Protein AF-A0A2U4AIZ2-F1 (afdb_monomer)

InterPro domains:
  IPR029713 Transmembrane protein 168 [PTHR14437] (40-360)

Mean predicted aligned error: 13.82 Å

Organism: Tursiops truncatus (NCBI:txid9739)

Secondary structure (DSSP, 8-state):
--HHHHHHHHHHHHHHHHHHHHHHHHHHTSSSS----S-SHHHHHHHHHHHHHHHHHHHHHHHHHHHHHT---EEEEEEE-----B-TT--BPPPPHHHHHHHHHHHHHHHHHHHHHHHHTT-EEEEEEE-TT---HHHHHHHHHHHHT-B-TTSSBPSEEEEEEES-B-TT-PEE-GGG-EE-HHHHHHHHHHHHTTS--EEEEEEESTT-HHHHHHGGG--SS-EEEEEEEE---S--TTSPPP-TTHHHHHHHHHHH-TT----TT-TT-SEEEEEEE-TTGGG----PPPHHHHHHHHHHHS-GGGHHHHHHHHHHHT--TTHHHHHHHHHHHHHHHHH---SEEE-SSS-EEE--

Foldseek 3Di:
DDPVVVVVVVVVVVVVVVVVVVVVVVVVVPPDDDDDDDDPVVVVVVVCCVVVVVVLVVVVVVLVVVLLVVFFAAAEEAEEALDPDDDLPGDGDDDDPVVVVVSVVLSVVLLVLVVVLCVLLVHHYPYHDYDPQFADPVRVVVSLLVLLQDDDPVGHRTQEYEYEDEDEADLLRWHQGHPRDTHDPVNSVVSNCVRDVVHLHEYEYEYQYQRQVNVQVVQQVAARGWYKYKYKHADQDPDDPPDDGDDRNPCSVLQSCVQNPPPDPDDLPDPPDRIHMGMHTYLQNLVRDTDGQQLVRVLVVCVVPHDPVCNVVSVVSNVVVPCPPCVVVVVVVSVVSSVCCSVQVDQWADPSSSGIGGGD

Sequence (360 aa):
MGNADFKQLMVNILLLQKYMDHINESRSLQTNSTRENAEPTNGIFLSMFLIVLPLESMAHGLFHELGNCLGGTSVGYAIVIPTNFCSPDGQPTLLPPEHVQELNLRSTGMLNAIQRFFAYHMIETYGCDYSTSGLSFDTLHSKLKAFLELRTVDGPRHDTYVLYYSGHTHGTGEWALAGGDILRLDTLLEWWREKNGSFCSRLIIILDSENSTPWVKEVRKINDQYIAVQGAEMTKTIDIEEADPPQLGDFTKDWVEYNCNSTNNICWTEKGRTVKAVYGVSKRWSDYTLHLPTGSDVAKHWMLYFPRITYPLVHLANWLCGLNLFWICKTCFRCLKRLKMNWFLPTVLDTGQGFKLVKS

Solvent-accessible surface area (backbone atoms only — not comparable to full-atom values): 20267 Å² total; per-residue (Å²): 134,60,80,64,61,57,51,53,52,51,52,53,51,52,50,52,50,54,51,52,51,51,51,52,56,56,56,70,73,59,81,82,72,81,94,81,78,96,70,64,66,63,58,54,50,50,50,49,47,67,52,47,51,57,52,50,51,50,51,51,49,49,50,51,52,49,37,51,74,63,35,41,50,35,36,30,38,38,40,41,29,66,54,90,46,54,46,101,83,64,47,82,62,88,69,60,71,69,61,52,51,53,48,49,52,49,47,51,49,42,51,52,46,50,52,50,44,29,62,74,53,67,32,42,73,79,48,74,49,76,29,80,81,47,50,43,59,70,60,49,52,53,51,51,52,53,59,67,62,52,55,46,96,91,63,53,67,42,33,36,39,37,41,38,41,31,35,43,42,42,94,73,33,29,36,62,31,32,91,79,40,72,49,47,68,67,60,55,50,47,54,47,41,76,66,39,63,91,49,90,44,34,41,38,37,39,33,39,28,80,28,23,60,50,53,27,56,55,38,46,71,39,64,90,50,39,39,35,29,39,25,28,45,64,51,83,71,91,80,60,103,82,65,83,77,70,55,87,40,56,55,51,53,54,52,38,43,60,53,74,34,93,86,58,84,82,58,62,71,54,88,84,61,44,64,34,40,36,58,20,45,10,54,41,39,74,72,66,66,66,65,57,75,48,62,66,51,50,43,53,52,44,62,76,77,44,67,77,90,56,50,66,59,50,55,51,53,43,58,58,71,66,60,72,84,55,57,70,59,52,52,55,49,48,53,52,47,31,52,45,48,74,77,52,67,62,54,65,41,77,69,66,62,79,44,64,48,49,33,74

Structure (mmCIF, N/CA/C/O backbone):
data_AF-A0A2U4AIZ2-F1
#
_entry.id   AF-A0A2U4AIZ2-F1
#
loop_
_atom_site.group_PDB
_atom_site.id
_atom_site.type_symbol
_atom_site.label_atom_id
_atom_site.label_alt_id
_atom_site.label_comp_id
_atom_site.label_asym_id
_atom_site.label_entity_id
_atom_site.label_seq_id
_atom_site.pdbx_PDB_ins_code
_atom_site.Cartn_x
_atom_site.Cartn_y
_atom_site.Cartn_z
_atom_site.occupancy
_atom_site.B_iso_or_equiv
_atom_site.auth_seq_id
_atom_site.auth_comp_id
_atom_site.auth_asym_id
_atom_site.auth_atom_id
_atom_site.pdbx_PDB_model_num
ATOM 1 N N . MET A 1 1 ? 29.875 6.652 -4.107 1.00 40.03 1 MET A N 1
ATOM 2 C CA . MET A 1 1 ? 30.965 5.979 -4.848 1.00 40.03 1 MET A CA 1
ATOM 3 C C . MET A 1 1 ? 32.110 6.968 -4.992 1.00 40.03 1 MET A C 1
ATOM 5 O O . MET A 1 1 ? 31.866 8.088 -5.427 1.00 40.03 1 MET A O 1
ATOM 9 N N . GLY A 1 2 ? 33.297 6.637 -4.484 1.00 32.16 2 GLY A N 1
ATOM 10 C CA . GLY A 1 2 ? 34.389 7.598 -4.311 1.00 32.16 2 GLY A CA 1
ATOM 11 C C . GLY A 1 2 ? 35.072 7.971 -5.628 1.00 32.16 2 GLY A C 1
ATOM 12 O O . GLY A 1 2 ? 35.175 7.163 -6.545 1.00 32.16 2 GLY A O 1
ATOM 13 N N . ASN A 1 3 ? 35.609 9.190 -5.690 1.00 33.62 3 ASN A N 1
ATOM 14 C CA . ASN A 1 3 ? 36.360 9.752 -6.826 1.00 33.62 3 ASN A CA 1
ATOM 15 C C . ASN A 1 3 ? 37.587 8.890 -7.244 1.00 33.62 3 ASN A C 1
ATOM 17 O O . ASN A 1 3 ? 38.147 9.065 -8.324 1.00 33.62 3 ASN A O 1
ATOM 21 N N . ALA A 1 4 ? 38.003 7.946 -6.391 1.00 32.53 4 ALA A N 1
ATOM 22 C CA . ALA A 1 4 ? 39.072 6.984 -6.653 1.00 32.53 4 ALA A CA 1
ATOM 23 C C . ALA A 1 4 ? 38.642 5.838 -7.593 1.00 32.53 4 ALA A C 1
ATOM 25 O O . ALA A 1 4 ? 39.386 5.508 -8.516 1.00 32.53 4 ALA A O 1
ATOM 26 N N . ASP A 1 5 ? 37.425 5.305 -7.442 1.00 39.44 5 ASP A N 1
ATOM 27 C CA . ASP A 1 5 ? 36.932 4.186 -8.264 1.00 39.44 5 ASP A CA 1
ATOM 28 C C . ASP A 1 5 ? 36.675 4.624 -9.711 1.00 39.44 5 ASP A C 1
ATOM 30 O O . ASP A 1 5 ? 36.943 3.889 -10.662 1.00 39.44 5 ASP A O 1
ATOM 34 N N . PHE A 1 6 ? 36.235 5.873 -9.895 1.00 41.16 6 PHE A N 1
ATOM 35 C CA . PHE A 1 6 ? 36.024 6.460 -11.219 1.00 41.16 6 PHE A CA 1
ATOM 36 C C . PHE A 1 6 ? 37.343 6.689 -11.970 1.00 41.16 6 PHE A C 1
ATOM 38 O O . PHE A 1 6 ? 37.431 6.429 -13.171 1.00 41.16 6 PHE A O 1
ATOM 45 N N . LYS A 1 7 ? 38.402 7.118 -11.269 1.00 38.84 7 LYS A N 1
ATOM 46 C CA . LYS A 1 7 ? 39.741 7.241 -11.866 1.00 38.84 7 LYS A CA 1
ATOM 47 C C . LYS A 1 7 ? 40.289 5.882 -12.288 1.00 38.84 7 LYS A C 1
ATOM 49 O O . LYS A 1 7 ? 40.832 5.778 -13.384 1.00 38.84 7 LYS A O 1
ATOM 54 N N . GLN A 1 8 ? 40.097 4.849 -11.470 1.00 43.44 8 GLN A N 1
ATOM 55 C CA . GLN A 1 8 ? 40.549 3.499 -11.802 1.00 43.44 8 GLN A CA 1
ATOM 56 C C . GLN A 1 8 ? 39.804 2.931 -13.019 1.00 43.44 8 GLN A C 1
ATOM 58 O O . GLN A 1 8 ? 40.423 2.347 -13.908 1.00 43.44 8 GLN A O 1
ATOM 63 N N . LEU A 1 9 ? 38.492 3.173 -13.113 1.00 43.91 9 LEU A N 1
ATOM 64 C CA . LEU A 1 9 ? 37.687 2.792 -14.273 1.00 43.91 9 LEU A CA 1
ATOM 65 C C . LEU A 1 9 ? 38.151 3.512 -15.552 1.00 43.91 9 LEU A C 1
ATOM 67 O O . LEU A 1 9 ? 38.321 2.875 -16.589 1.00 43.91 9 LEU A O 1
ATOM 71 N N . MET A 1 10 ? 38.427 4.819 -15.477 1.00 45.19 10 MET A N 1
ATOM 72 C CA . MET A 1 10 ? 38.921 5.604 -16.616 1.00 45.19 10 MET A CA 1
ATOM 73 C C . MET A 1 10 ? 40.318 5.169 -17.077 1.00 45.19 10 MET A C 1
ATOM 75 O O . MET A 1 10 ? 40.579 5.132 -18.279 1.00 45.19 10 MET A O 1
ATOM 79 N N . VAL A 1 11 ? 41.203 4.794 -16.149 1.00 54.38 11 VAL A N 1
ATOM 80 C CA . VAL A 1 11 ? 42.528 4.239 -16.474 1.00 54.38 11 VAL A CA 1
ATOM 81 C C . VAL A 1 11 ? 42.393 2.893 -17.190 1.00 54.38 11 VAL A C 1
ATOM 83 O O . VAL A 1 11 ? 43.056 2.673 -18.202 1.00 54.38 11 VAL A O 1
ATOM 86 N N . ASN A 1 12 ? 41.488 2.024 -16.733 1.00 51.38 12 ASN A N 1
ATOM 87 C CA . ASN A 1 12 ? 41.252 0.724 -17.363 1.00 51.38 12 ASN A CA 1
ATOM 88 C C . ASN A 1 12 ? 40.645 0.858 -18.772 1.00 51.38 12 ASN A C 1
ATOM 90 O O . ASN A 1 12 ? 41.037 0.125 -19.678 1.00 51.38 12 ASN A O 1
ATOM 94 N N . ILE A 1 13 ? 39.748 1.828 -18.985 1.00 47.31 13 ILE A N 1
ATOM 95 C CA . ILE A 1 13 ? 39.169 2.119 -20.308 1.00 47.31 13 ILE A CA 1
ATOM 96 C C . ILE A 1 13 ? 40.236 2.668 -21.268 1.00 47.31 13 ILE A C 1
ATOM 98 O O . ILE A 1 13 ? 40.320 2.220 -22.410 1.00 47.31 13 ILE A O 1
ATOM 102 N N . LEU A 1 14 ? 41.098 3.580 -20.807 1.00 48.81 14 LEU A N 1
ATOM 103 C CA . LEU A 1 14 ? 42.197 4.114 -21.621 1.00 48.81 14 LEU A CA 1
ATOM 104 C C . LEU A 1 14 ? 43.231 3.038 -21.983 1.00 48.81 14 LEU A C 1
ATOM 106 O O . LEU A 1 14 ? 43.755 3.045 -23.096 1.00 48.81 14 LEU A O 1
ATOM 110 N N . LEU A 1 15 ? 43.502 2.092 -21.078 1.00 49.81 15 LEU A N 1
ATOM 111 C CA . LEU A 1 15 ? 44.373 0.946 -21.351 1.00 49.81 15 LEU A CA 1
ATOM 112 C C . LEU A 1 15 ? 43.768 -0.001 -22.394 1.00 49.81 15 LEU A C 1
ATOM 114 O O . LEU A 1 15 ? 44.480 -0.436 -23.298 1.00 49.81 15 LEU A O 1
ATOM 118 N N . LEU A 1 16 ? 42.461 -0.263 -22.319 1.00 46.34 16 LEU A N 1
ATOM 119 C CA . LEU A 1 16 ? 41.731 -1.044 -23.322 1.00 46.34 16 LEU A CA 1
ATOM 120 C C . LEU A 1 16 ? 41.756 -0.376 -24.699 1.00 46.34 16 LEU A C 1
ATOM 122 O O . LEU A 1 16 ? 41.978 -1.050 -25.702 1.00 46.34 16 LEU A O 1
ATOM 126 N N . GLN A 1 17 ? 41.599 0.947 -24.756 1.00 48.38 17 GLN A N 1
ATOM 127 C CA . GLN A 1 17 ? 41.643 1.684 -26.016 1.00 48.38 17 GLN A CA 1
ATOM 128 C C . GLN A 1 17 ? 43.043 1.655 -26.641 1.00 48.38 17 GLN A C 1
ATOM 130 O O . GLN A 1 17 ? 43.187 1.347 -27.820 1.00 48.38 17 GLN A O 1
ATOM 135 N N . LYS A 1 18 ? 44.088 1.822 -25.822 1.00 50.47 18 LYS A N 1
ATOM 136 C CA . LYS A 1 18 ? 45.484 1.719 -26.269 1.00 50.47 18 LYS A CA 1
ATOM 137 C C . LYS A 1 18 ? 45.848 0.310 -26.757 1.00 50.47 18 LYS A C 1
ATOM 139 O O . LYS A 1 18 ? 46.639 0.162 -27.683 1.00 50.47 18 LYS A O 1
ATOM 144 N N . TYR A 1 19 ? 45.260 -0.723 -26.153 1.00 48.66 19 TYR A N 1
ATOM 145 C CA . TYR A 1 19 ? 45.434 -2.115 -26.571 1.00 48.66 19 TYR A CA 1
ATOM 146 C C . TYR A 1 19 ? 44.727 -2.407 -27.906 1.00 48.66 19 TYR A C 1
ATOM 148 O O . TYR A 1 19 ? 45.291 -3.067 -28.777 1.00 48.66 19 TYR A O 1
ATOM 156 N N . MET A 1 20 ? 43.527 -1.856 -28.106 1.00 46.00 20 MET A N 1
ATOM 157 C CA . MET A 1 20 ? 42.775 -1.970 -29.362 1.00 46.00 20 MET A CA 1
ATOM 158 C C . MET A 1 20 ? 43.451 -1.223 -30.521 1.00 46.00 20 MET A C 1
ATOM 160 O O . MET A 1 20 ? 43.485 -1.739 -31.640 1.00 46.00 20 MET A O 1
ATOM 164 N N . ASP A 1 21 ? 44.049 -0.060 -30.254 1.00 47.66 21 ASP A N 1
ATOM 165 C CA . ASP A 1 21 ? 44.817 0.695 -31.250 1.00 47.66 21 ASP A CA 1
ATOM 166 C C . ASP A 1 21 ? 46.079 -0.072 -31.678 1.00 47.66 21 ASP A C 1
ATOM 168 O O . ASP A 1 21 ? 46.345 -0.209 -32.872 1.00 47.66 21 ASP A O 1
ATOM 172 N N . HIS A 1 22 ? 46.786 -0.695 -30.727 1.00 46.25 22 HIS A N 1
ATOM 173 C CA . HIS A 1 22 ? 47.958 -1.528 -31.017 1.00 46.25 22 HIS A CA 1
ATOM 174 C C . HIS A 1 22 ? 47.598 -2.780 -31.839 1.00 46.25 22 HIS A C 1
ATOM 176 O O . HIS A 1 22 ? 48.362 -3.193 -32.712 1.00 46.25 22 HIS A O 1
ATOM 182 N N . ILE A 1 23 ? 46.425 -3.385 -31.614 1.00 50.94 23 ILE A N 1
ATOM 183 C CA . ILE A 1 23 ? 45.924 -4.519 -32.415 1.00 50.94 23 ILE A CA 1
ATOM 184 C C . ILE A 1 23 ? 45.604 -4.090 -33.854 1.00 50.94 23 ILE A C 1
ATOM 186 O O . ILE A 1 23 ? 45.898 -4.830 -34.796 1.00 50.94 23 ILE A O 1
ATOM 190 N N . ASN A 1 24 ? 45.043 -2.895 -34.050 1.00 44.12 24 ASN A N 1
ATOM 191 C CA . ASN A 1 24 ? 44.760 -2.366 -35.386 1.00 44.12 24 ASN A CA 1
ATOM 192 C C . ASN A 1 24 ? 46.039 -1.990 -36.148 1.00 44.12 24 ASN A C 1
ATOM 194 O O . ASN A 1 24 ? 46.139 -2.268 -37.344 1.00 44.12 24 ASN A O 1
ATOM 198 N N . GLU A 1 25 ? 47.044 -1.451 -35.457 1.00 44.75 25 GLU A N 1
ATOM 199 C CA . GLU A 1 25 ? 48.356 -1.148 -36.038 1.00 44.75 25 GLU A CA 1
ATOM 200 C C . GLU A 1 25 ? 49.095 -2.440 -36.442 1.00 44.75 25 GLU A C 1
ATOM 202 O O . GLU A 1 25 ? 49.600 -2.547 -37.562 1.00 44.75 25 GLU A O 1
ATOM 207 N N . SER A 1 26 ? 49.002 -3.489 -35.611 1.00 45.41 26 SER A N 1
ATOM 208 C CA . SER A 1 26 ? 49.509 -4.844 -35.904 1.00 45.41 26 SER A CA 1
ATOM 209 C C . SER A 1 26 ? 48.838 -5.484 -37.131 1.00 45.41 26 SER A C 1
ATOM 211 O O . SER A 1 26 ? 49.484 -6.201 -37.893 1.00 45.41 26 SER A O 1
ATOM 213 N N . ARG A 1 27 ? 47.546 -5.201 -37.360 1.00 44.81 27 ARG A N 1
ATOM 214 C CA . ARG A 1 27 ? 46.781 -5.672 -38.532 1.00 44.81 27 ARG A CA 1
ATOM 215 C C . ARG A 1 27 ? 47.207 -4.998 -39.835 1.00 44.81 27 ARG A C 1
ATOM 217 O O . ARG A 1 27 ? 47.144 -5.631 -40.885 1.00 44.81 27 ARG A O 1
ATOM 224 N N . SER A 1 28 ? 47.637 -3.737 -39.774 1.00 44.47 28 SER A N 1
ATOM 225 C CA . SER A 1 28 ? 48.090 -2.984 -40.952 1.00 44.47 28 SER A CA 1
ATOM 226 C C . SER A 1 28 ? 49.464 -3.433 -41.468 1.00 44.47 28 SER A C 1
ATOM 228 O O . SER A 1 28 ? 49.744 -3.301 -42.656 1.00 44.47 28 SER A O 1
ATOM 230 N N . LEU A 1 29 ? 50.287 -4.037 -40.602 1.00 46.47 29 LEU A N 1
ATOM 231 C CA . LEU A 1 29 ? 51.620 -4.555 -40.936 1.00 46.47 29 LEU A CA 1
ATOM 232 C C . LEU A 1 29 ? 51.613 -6.005 -41.462 1.00 46.47 29 LEU A C 1
ATOM 234 O O . LEU A 1 29 ? 52.627 -6.470 -41.978 1.00 46.47 29 LEU A O 1
ATOM 238 N N . GLN A 1 30 ? 50.484 -6.718 -41.380 1.00 43.81 30 GLN A N 1
ATOM 239 C CA . GLN A 1 30 ? 50.368 -8.137 -41.759 1.00 43.81 30 GLN A CA 1
ATOM 240 C C . GLN A 1 30 ? 49.665 -8.395 -43.104 1.00 43.81 30 GLN A C 1
ATOM 242 O O . GLN A 1 30 ? 49.373 -9.542 -43.437 1.00 43.81 30 GLN A O 1
ATOM 247 N N . THR A 1 31 ? 49.417 -7.369 -43.923 1.00 42.31 31 THR A N 1
ATOM 248 C CA . THR A 1 31 ? 48.765 -7.528 -45.240 1.00 42.31 31 THR A CA 1
ATOM 249 C C . THR A 1 31 ? 49.703 -7.916 -46.388 1.00 42.31 31 THR A C 1
ATOM 251 O O . THR A 1 31 ? 49.237 -8.048 -47.514 1.00 42.31 31 THR A O 1
ATOM 254 N N . ASN A 1 32 ? 50.986 -8.193 -46.127 1.00 44.16 32 ASN A N 1
ATOM 255 C CA . ASN A 1 32 ? 51.933 -8.692 -47.130 1.00 44.16 32 ASN A CA 1
ATOM 256 C C . ASN A 1 32 ? 52.753 -9.878 -46.600 1.00 44.16 32 ASN A C 1
ATOM 258 O O . ASN A 1 32 ? 53.937 -9.719 -46.341 1.00 44.16 32 ASN A O 1
ATOM 262 N N . SER A 1 33 ? 52.148 -11.059 -46.433 1.00 38.75 33 SER A N 1
ATOM 263 C CA . SER A 1 33 ? 52.811 -12.356 -46.686 1.00 38.75 33 SER A CA 1
ATOM 264 C C . SER A 1 33 ? 51.873 -13.528 -46.374 1.00 38.75 33 SER A C 1
ATOM 266 O O . SER A 1 33 ? 51.493 -13.738 -45.230 1.00 38.75 33 SER A O 1
ATOM 268 N N . THR A 1 34 ? 51.595 -14.320 -47.413 1.00 39.78 34 THR A N 1
ATOM 269 C CA . THR A 1 34 ? 51.353 -15.781 -47.413 1.00 39.78 34 THR A CA 1
ATOM 270 C C . THR A 1 34 ? 50.266 -16.412 -46.526 1.00 39.78 34 THR A C 1
ATOM 272 O O . THR A 1 34 ? 50.337 -16.451 -45.304 1.00 39.78 34 THR A O 1
ATOM 275 N N . ARG A 1 35 ? 49.327 -17.056 -47.238 1.00 47.06 35 ARG A N 1
ATOM 276 C CA . ARG A 1 35 ? 48.452 -18.168 -46.830 1.00 47.06 35 ARG A CA 1
ATOM 277 C C . ARG A 1 35 ? 49.167 -19.207 -45.950 1.00 47.06 35 ARG A C 1
ATOM 279 O O . ARG A 1 35 ? 50.147 -19.771 -46.413 1.00 47.06 35 ARG A O 1
ATOM 286 N N . GLU A 1 36 ? 48.604 -19.504 -44.779 1.00 42.03 36 GLU A N 1
ATOM 287 C CA . GLU A 1 36 ? 48.281 -20.839 -44.227 1.00 42.03 36 GLU A CA 1
ATOM 288 C C . GLU A 1 36 ? 47.867 -20.704 -42.746 1.00 42.03 36 GLU A C 1
ATOM 290 O O . GLU A 1 36 ? 48.322 -19.801 -42.050 1.00 42.03 36 GLU A O 1
ATOM 295 N N . ASN A 1 37 ? 47.004 -21.618 -42.285 1.00 37.31 37 ASN A N 1
ATOM 296 C CA . ASN A 1 37 ? 46.475 -21.811 -40.920 1.00 37.31 37 ASN A CA 1
ATOM 297 C C . ASN A 1 37 ? 45.188 -21.048 -40.550 1.00 37.31 37 ASN A C 1
ATOM 299 O O . ASN A 1 37 ? 45.180 -19.923 -40.049 1.00 37.31 37 ASN A O 1
ATOM 303 N N . ALA A 1 38 ? 44.063 -21.745 -40.717 1.00 49.78 38 ALA A N 1
ATOM 304 C CA . ALA A 1 38 ? 42.849 -21.492 -39.958 1.00 49.78 38 ALA A CA 1
ATOM 305 C C . ALA A 1 38 ? 43.077 -21.924 -38.499 1.00 49.78 38 ALA A C 1
ATOM 307 O O . ALA A 1 38 ? 43.018 -23.114 -38.234 1.00 49.78 38 ALA A O 1
ATOM 308 N N . GLU A 1 39 ? 43.378 -20.976 -37.600 1.00 48.69 39 GLU A N 1
ATOM 309 C CA . GLU A 1 39 ? 43.015 -20.989 -36.161 1.00 48.69 39 GLU A CA 1
ATOM 310 C C . GLU A 1 39 ? 43.424 -19.738 -35.312 1.00 48.69 39 GLU A C 1
ATOM 312 O O . GLU A 1 39 ? 43.614 -19.868 -34.108 1.00 48.69 39 GLU A O 1
ATOM 317 N N . PRO A 1 40 ? 43.499 -18.481 -35.813 1.00 51.12 40 PRO A N 1
ATOM 318 C CA . PRO A 1 40 ? 43.595 -17.306 -34.924 1.00 51.12 40 PRO A CA 1
ATOM 319 C C . PRO A 1 40 ? 42.235 -16.639 -34.628 1.00 51.12 40 PRO A C 1
ATOM 321 O O . PRO A 1 40 ? 42.101 -15.871 -33.675 1.00 51.12 40 PRO A O 1
ATOM 324 N N . THR A 1 41 ? 41.196 -16.930 -35.415 1.00 53.09 41 THR A N 1
ATOM 325 C CA . THR A 1 41 ? 39.857 -16.324 -35.290 1.00 53.09 41 THR A CA 1
ATOM 326 C C . THR A 1 41 ? 39.094 -16.806 -34.059 1.00 53.09 41 THR A C 1
ATOM 328 O O . THR A 1 41 ? 38.418 -15.999 -33.422 1.00 53.09 41 THR A O 1
ATOM 331 N N . ASN A 1 42 ? 39.252 -18.076 -33.670 1.00 57.25 42 ASN A N 1
ATOM 332 C CA . ASN A 1 42 ? 38.598 -18.638 -32.484 1.00 57.25 42 ASN A CA 1
ATOM 333 C C . ASN A 1 42 ? 39.144 -18.038 -31.182 1.00 57.25 42 ASN A C 1
ATOM 335 O O . ASN A 1 42 ? 38.366 -17.754 -30.279 1.00 57.25 42 ASN A O 1
ATOM 339 N N . GLY A 1 43 ? 40.455 -17.782 -31.096 1.00 62.53 43 GLY A N 1
ATOM 340 C CA . GLY A 1 43 ? 41.080 -17.179 -29.914 1.00 62.53 43 GLY A CA 1
ATOM 341 C C . GLY A 1 43 ? 40.683 -15.717 -29.708 1.00 62.53 43 GLY A C 1
ATOM 342 O O . GLY A 1 43 ? 40.384 -15.313 -28.587 1.00 62.53 43 GLY A O 1
ATOM 343 N N . ILE A 1 44 ? 40.599 -14.936 -30.792 1.00 68.06 44 ILE A N 1
ATOM 344 C CA . ILE A 1 44 ? 40.132 -13.541 -30.742 1.00 68.06 44 ILE A CA 1
ATOM 345 C C . ILE A 1 44 ? 38.636 -13.486 -30.418 1.00 68.06 44 ILE A C 1
ATOM 347 O O . ILE A 1 44 ? 38.227 -12.678 -29.591 1.00 68.06 44 ILE A O 1
ATOM 351 N N . PHE A 1 45 ? 37.822 -14.363 -31.014 1.00 68.06 45 PHE A N 1
ATOM 352 C CA . PHE A 1 45 ? 36.395 -14.462 -30.701 1.00 68.06 45 PHE A CA 1
ATOM 353 C C . PHE A 1 45 ? 36.161 -14.864 -29.239 1.00 68.06 45 PHE A C 1
ATOM 355 O O . PHE A 1 45 ? 35.376 -14.223 -28.545 1.00 68.06 45 PHE A O 1
ATOM 362 N N . LEU A 1 46 ? 36.888 -15.870 -28.746 1.00 68.31 46 LEU A N 1
ATOM 363 C CA . LEU A 1 46 ? 36.807 -16.322 -27.360 1.00 68.31 46 LEU A CA 1
ATOM 364 C C . LEU A 1 46 ? 37.296 -15.241 -26.388 1.00 68.31 46 LEU A C 1
ATOM 366 O O . LEU A 1 46 ? 36.656 -15.006 -25.371 1.00 68.31 46 LEU A O 1
ATOM 370 N N . SER A 1 47 ? 38.386 -14.539 -26.708 1.00 68.06 47 SER A N 1
ATOM 371 C CA . SER A 1 47 ? 38.899 -13.426 -25.899 1.00 68.06 47 SER A CA 1
ATOM 372 C C . SER A 1 47 ? 37.920 -12.252 -25.858 1.00 68.06 47 SER A C 1
ATOM 374 O O . SER A 1 47 ? 37.621 -11.743 -24.779 1.00 68.06 47 SER A O 1
ATOM 376 N N . MET A 1 48 ? 37.357 -11.867 -27.005 1.00 62.75 48 MET A N 1
ATOM 377 C CA . MET A 1 48 ? 36.330 -10.831 -27.081 1.00 62.75 48 MET A CA 1
ATOM 378 C C . MET A 1 48 ? 35.097 -11.238 -26.273 1.00 62.75 48 MET A C 1
ATOM 380 O O . MET A 1 48 ? 34.616 -10.446 -25.475 1.00 62.75 48 MET A O 1
ATOM 384 N N . PHE A 1 49 ? 34.636 -12.482 -26.394 1.00 66.31 49 PHE A N 1
ATOM 385 C CA . PHE A 1 49 ? 33.514 -13.005 -25.616 1.00 66.31 49 PHE A CA 1
ATOM 386 C C . PHE A 1 49 ? 33.792 -12.998 -24.103 1.00 66.31 49 PHE A C 1
ATOM 388 O O . PHE A 1 49 ? 32.953 -12.551 -23.326 1.00 66.31 49 PHE A O 1
ATOM 395 N N . LEU A 1 50 ? 34.987 -13.424 -23.679 1.00 71.62 50 LEU A N 1
ATOM 396 C CA . LEU A 1 50 ? 35.399 -13.458 -22.272 1.00 71.62 50 LEU A CA 1
ATOM 397 C C . LEU A 1 50 ? 35.604 -12.069 -21.654 1.00 71.62 50 LEU A C 1
ATOM 399 O O . LEU A 1 50 ? 35.568 -11.956 -20.435 1.00 71.62 50 LEU A O 1
ATOM 403 N N . ILE A 1 51 ? 35.817 -11.025 -22.456 1.00 72.69 51 ILE A N 1
ATOM 404 C CA . ILE A 1 51 ? 35.919 -9.638 -21.974 1.00 72.69 51 ILE A CA 1
ATOM 405 C C . ILE A 1 51 ? 34.550 -8.954 -22.012 1.00 72.69 51 ILE A C 1
ATOM 407 O O . ILE A 1 51 ? 34.145 -8.308 -21.046 1.00 72.69 51 ILE A O 1
ATOM 411 N N . VAL A 1 52 ? 33.832 -9.105 -23.124 1.00 68.25 52 VAL A N 1
ATOM 412 C CA . VAL A 1 52 ? 32.552 -8.440 -23.370 1.00 68.25 52 VAL A CA 1
ATOM 413 C C . VAL A 1 52 ? 31.474 -8.979 -22.437 1.00 68.25 52 VAL A C 1
ATOM 415 O O . VAL A 1 52 ? 30.786 -8.181 -21.814 1.00 68.25 52 VAL A O 1
ATOM 418 N N . LEU A 1 53 ? 31.369 -10.297 -22.244 1.00 62.62 53 LEU A N 1
ATOM 419 C CA . LEU A 1 53 ? 30.298 -10.882 -21.431 1.00 62.62 53 LEU A CA 1
ATOM 420 C C . LEU A 1 53 ? 30.365 -10.470 -19.945 1.00 62.62 53 LEU A C 1
ATOM 422 O O . LEU A 1 53 ? 29.331 -10.080 -19.399 1.00 62.62 53 LEU A O 1
ATOM 426 N N . PRO A 1 54 ? 31.532 -10.467 -19.267 1.00 70.38 54 PRO A N 1
ATOM 427 C CA . PRO A 1 54 ? 31.628 -9.921 -17.916 1.00 70.38 54 PRO A CA 1
ATOM 428 C C . PRO A 1 54 ? 31.322 -8.427 -17.858 1.00 70.38 54 PRO A C 1
ATOM 430 O O . PRO A 1 54 ? 30.579 -8.003 -16.975 1.00 70.38 54 PRO A O 1
ATOM 433 N N . LEU A 1 55 ? 31.828 -7.634 -18.807 1.00 65.06 55 LEU A N 1
ATOM 434 C CA . LEU A 1 55 ? 31.573 -6.194 -18.847 1.00 65.06 55 LEU A CA 1
ATOM 435 C C . LEU A 1 55 ? 30.077 -5.890 -19.051 1.00 65.06 55 LEU A C 1
ATOM 437 O O . LEU A 1 55 ? 29.519 -5.035 -18.366 1.00 65.06 55 LEU A O 1
ATOM 441 N N . GLU A 1 56 ? 29.415 -6.632 -19.939 1.00 61.62 56 GLU A N 1
ATOM 442 C CA . GLU A 1 56 ? 27.968 -6.586 -20.159 1.00 61.62 56 GLU A CA 1
ATOM 443 C C . GLU A 1 56 ? 27.202 -7.007 -18.907 1.00 61.62 56 GLU A C 1
ATOM 445 O O . GLU A 1 56 ? 26.256 -6.327 -18.518 1.00 61.62 56 GLU A O 1
ATOM 450 N N . SER A 1 57 ? 27.626 -8.078 -18.229 1.00 64.00 57 SER A N 1
ATOM 451 C CA . SER A 1 57 ? 26.992 -8.521 -16.984 1.00 64.00 57 SER A CA 1
ATOM 452 C C . SER A 1 57 ? 27.128 -7.483 -15.866 1.00 64.00 57 SER A C 1
ATOM 454 O O . SER A 1 57 ? 26.175 -7.249 -15.126 1.00 64.00 57 SER A O 1
ATOM 456 N N . MET A 1 58 ? 28.274 -6.798 -15.789 1.00 67.19 58 MET A N 1
ATOM 457 C CA . MET A 1 58 ? 28.521 -5.717 -14.839 1.00 67.19 58 MET A CA 1
ATOM 458 C C . MET A 1 58 ? 27.687 -4.482 -15.163 1.00 67.19 58 MET A C 1
ATOM 460 O O . MET A 1 58 ? 27.115 -3.892 -14.255 1.00 67.19 58 MET A O 1
ATOM 464 N N . ALA A 1 59 ? 27.594 -4.092 -16.436 1.00 62.06 59 ALA A N 1
ATOM 465 C CA . ALA A 1 59 ? 26.766 -2.970 -16.861 1.00 62.06 59 ALA A CA 1
ATOM 466 C C . ALA A 1 59 ? 25.280 -3.272 -16.636 1.00 62.06 59 ALA A C 1
ATOM 468 O O . ALA A 1 59 ? 24.569 -2.452 -16.067 1.00 62.06 59 ALA A O 1
ATOM 469 N N . HIS A 1 60 ? 24.815 -4.467 -17.008 1.00 62.56 60 HIS A N 1
ATOM 470 C CA . HIS A 1 60 ? 23.444 -4.905 -16.765 1.00 62.56 60 HIS A CA 1
ATOM 471 C C . HIS A 1 60 ? 23.130 -4.969 -15.269 1.00 62.56 60 HIS A C 1
ATOM 473 O O . HIS A 1 60 ? 22.093 -4.467 -14.849 1.00 62.56 60 HIS A O 1
ATOM 479 N N . GLY A 1 61 ? 24.043 -5.514 -14.459 1.00 63.50 61 GLY A N 1
ATOM 480 C CA . GLY A 1 61 ? 23.941 -5.511 -13.002 1.00 63.50 61 GLY A CA 1
ATOM 481 C C . GLY A 1 61 ? 23.900 -4.095 -12.434 1.00 63.50 61 GLY A C 1
ATOM 482 O O . GLY A 1 61 ? 23.016 -3.785 -11.647 1.00 63.50 61 GLY A O 1
ATOM 483 N N . LEU A 1 62 ? 24.778 -3.201 -12.895 1.00 61.16 62 LEU A N 1
ATOM 484 C CA . LEU A 1 62 ? 24.798 -1.801 -12.476 1.00 61.16 62 LEU A CA 1
ATOM 485 C C . LEU A 1 62 ? 23.496 -1.087 -12.839 1.00 61.16 62 LEU A C 1
ATOM 487 O O . LEU A 1 62 ? 22.961 -0.394 -11.990 1.00 61.16 62 LEU A O 1
ATOM 491 N N . PHE A 1 63 ? 22.972 -1.252 -14.056 1.00 60.03 63 PHE A N 1
ATOM 492 C CA . PHE A 1 63 ? 21.704 -0.643 -14.471 1.00 60.03 63 PHE A CA 1
ATOM 493 C C . PHE A 1 63 ? 20.498 -1.263 -13.765 1.00 60.03 63 PHE A C 1
ATOM 495 O O . PHE A 1 63 ? 19.539 -0.552 -13.485 1.00 60.03 63 PHE A O 1
ATOM 502 N N . HIS A 1 64 ? 20.544 -2.556 -13.450 1.00 62.12 64 HIS A N 1
ATOM 503 C CA . HIS A 1 64 ? 19.535 -3.218 -12.631 1.00 62.12 64 HIS A CA 1
ATOM 504 C C . HIS A 1 64 ? 19.539 -2.659 -11.203 1.00 62.12 64 HIS A C 1
ATOM 506 O O . HIS A 1 64 ? 18.487 -2.291 -10.692 1.00 62.12 64 HIS A O 1
ATOM 512 N N . GLU A 1 65 ? 20.712 -2.509 -10.585 1.00 59.31 65 GLU A N 1
ATOM 513 C CA . GLU A 1 65 ? 20.860 -1.869 -9.274 1.00 59.31 65 GLU A CA 1
ATOM 514 C C . GLU A 1 65 ? 20.478 -0.385 -9.319 1.00 59.31 65 GLU A C 1
ATOM 516 O O . GLU A 1 65 ? 19.758 0.086 -8.448 1.00 59.31 65 GLU A O 1
ATOM 521 N N . LEU A 1 66 ? 20.875 0.358 -10.358 1.00 54.94 66 LEU A N 1
ATOM 522 C CA . LEU A 1 66 ? 20.486 1.759 -10.534 1.00 54.94 66 LEU A CA 1
ATOM 523 C C . LEU A 1 66 ? 18.972 1.889 -10.702 1.00 54.94 66 LEU A C 1
ATOM 525 O O . LEU A 1 66 ? 18.374 2.787 -10.128 1.00 54.94 66 LEU A O 1
ATOM 529 N N . GLY A 1 67 ? 18.356 0.990 -11.468 1.00 53.06 67 GLY A N 1
ATOM 530 C CA . GLY A 1 67 ? 16.913 0.929 -11.668 1.00 53.06 67 GLY A CA 1
ATOM 531 C C . GLY A 1 67 ? 16.148 0.530 -10.406 1.00 53.06 67 GLY A C 1
ATOM 532 O O . GLY A 1 67 ? 15.069 1.060 -10.167 1.00 53.06 67 GLY A O 1
ATOM 533 N N . ASN A 1 68 ? 16.720 -0.336 -9.566 1.00 52.34 68 ASN A N 1
ATOM 534 C CA . ASN A 1 68 ? 16.174 -0.655 -8.246 1.00 52.34 68 ASN A CA 1
ATOM 535 C C . ASN A 1 68 ? 16.326 0.521 -7.265 1.00 52.34 68 ASN A C 1
ATOM 537 O O . ASN A 1 68 ? 15.414 0.789 -6.488 1.00 52.34 68 ASN A O 1
ATOM 541 N N . CYS A 1 69 ? 17.447 1.247 -7.319 1.00 45.69 69 CYS A N 1
ATOM 542 C CA . CYS A 1 69 ? 17.713 2.431 -6.496 1.00 45.69 69 CYS A CA 1
ATOM 543 C C . CYS A 1 69 ? 16.891 3.657 -6.924 1.00 45.69 69 CYS A C 1
ATOM 545 O O . CYS A 1 69 ? 16.513 4.465 -6.083 1.00 45.69 69 CYS A O 1
ATOM 547 N N . LEU A 1 70 ? 16.601 3.789 -8.220 1.00 52.16 70 LEU A N 1
ATOM 548 C CA . LEU A 1 70 ? 15.679 4.773 -8.803 1.00 52.16 70 LEU A CA 1
ATOM 549 C C . LEU A 1 70 ? 14.234 4.248 -8.829 1.00 52.16 70 LEU A C 1
ATOM 551 O O . LEU A 1 70 ? 13.439 4.717 -9.640 1.00 52.16 70 LEU A O 1
ATOM 555 N N . GLY A 1 71 ? 13.935 3.238 -8.002 1.00 58.19 71 GLY A N 1
ATOM 556 C CA . GLY A 1 71 ? 12.705 2.455 -8.018 1.00 58.19 71 GLY A CA 1
ATOM 557 C C . GLY A 1 71 ? 11.439 3.297 -8.164 1.00 58.19 71 GLY A C 1
ATOM 558 O O . GLY A 1 71 ? 11.375 4.439 -7.713 1.00 58.19 71 GLY A O 1
ATOM 559 N N . GLY A 1 72 ? 10.449 2.692 -8.827 1.00 71.56 72 GLY A N 1
ATOM 560 C CA . GLY A 1 72 ? 9.258 3.350 -9.360 1.00 71.56 72 GLY A CA 1
ATOM 561 C C . GLY A 1 72 ? 8.563 4.341 -8.426 1.00 71.56 72 GLY A C 1
ATOM 562 O O . GLY A 1 72 ? 8.656 4.295 -7.204 1.00 71.56 72 GLY A O 1
ATOM 563 N N . THR A 1 73 ? 7.825 5.262 -9.020 1.00 86.31 73 THR A N 1
ATOM 564 C CA . THR A 1 73 ? 7.176 6.356 -8.295 1.00 86.31 73 THR A CA 1
ATOM 565 C C . THR A 1 73 ? 6.087 5.827 -7.361 1.00 86.31 73 THR A C 1
ATOM 567 O O . THR A 1 73 ? 5.310 4.941 -7.719 1.00 86.31 73 THR A O 1
ATOM 570 N N . SER A 1 74 ? 6.001 6.359 -6.143 1.00 90.38 74 SER A N 1
ATOM 571 C CA . SER A 1 74 ? 5.016 5.890 -5.166 1.00 90.38 74 SER A CA 1
ATOM 572 C C . SER A 1 74 ? 4.267 7.035 -4.511 1.00 90.38 74 SER A C 1
ATOM 574 O O . SER A 1 74 ? 4.833 8.104 -4.299 1.00 90.38 74 SER A O 1
ATOM 576 N N . VAL A 1 75 ? 2.991 6.799 -4.214 1.00 94.75 75 VAL A N 1
ATOM 577 C CA . VAL A 1 75 ? 2.110 7.749 -3.534 1.00 94.75 75 VAL A CA 1
ATOM 578 C C . VAL A 1 75 ? 1.388 7.061 -2.379 1.00 94.75 75 VAL A C 1
ATOM 580 O O . VAL A 1 75 ? 0.939 5.921 -2.504 1.00 94.75 75 VAL A O 1
ATOM 583 N N . GLY A 1 76 ? 1.279 7.751 -1.250 1.00 96.19 76 GLY A N 1
ATOM 584 C CA . GLY A 1 76 ? 0.692 7.283 -0.006 1.00 96.19 76 GLY A CA 1
ATOM 585 C C . GLY A 1 76 ? -0.503 8.128 0.422 1.00 96.19 76 GLY A C 1
ATOM 586 O O . GLY A 1 76 ? -0.453 9.358 0.385 1.00 96.19 76 GLY A O 1
ATOM 587 N N . TYR A 1 77 ? -1.567 7.472 0.874 1.00 97.56 77 TYR A N 1
ATOM 588 C CA . TYR A 1 77 ? -2.696 8.106 1.548 1.00 97.56 77 TYR A CA 1
ATOM 589 C C . TYR A 1 77 ? -2.974 7.377 2.857 1.00 97.56 77 TYR A C 1
ATOM 591 O O . TYR A 1 77 ? -3.127 6.155 2.872 1.00 97.56 77 TYR A O 1
ATOM 599 N N . ALA A 1 78 ? -3.005 8.123 3.957 1.00 96.56 78 ALA A N 1
ATOM 600 C CA . ALA A 1 78 ? -3.254 7.588 5.287 1.00 96.56 78 ALA A CA 1
ATOM 601 C C . ALA A 1 78 ? -4.589 8.095 5.826 1.00 96.56 78 ALA A C 1
ATOM 603 O O . ALA A 1 78 ? -4.873 9.291 5.767 1.00 96.56 78 ALA A O 1
ATOM 604 N N . ILE A 1 79 ? -5.388 7.186 6.376 1.00 94.94 79 ILE A N 1
ATOM 605 C CA . ILE A 1 79 ? -6.674 7.484 7.000 1.00 94.94 79 ILE A CA 1
ATOM 606 C C . ILE A 1 79 ? -6.650 6.901 8.409 1.00 94.94 79 ILE A C 1
ATOM 608 O O . ILE A 1 79 ? -6.523 5.689 8.584 1.00 94.94 79 ILE A O 1
ATOM 612 N N . VAL A 1 80 ? -6.785 7.763 9.413 1.00 92.75 80 VAL A N 1
ATOM 613 C CA . VAL A 1 80 ? -6.891 7.363 10.816 1.00 92.75 80 VAL A CA 1
ATOM 614 C C . VAL A 1 80 ? -8.213 7.861 11.371 1.00 92.75 80 VAL A C 1
ATOM 616 O O . VAL A 1 80 ? -8.441 9.062 11.532 1.00 92.75 80 VAL A O 1
ATOM 619 N N . ILE A 1 81 ? -9.089 6.904 11.654 1.00 88.31 81 ILE A N 1
ATOM 620 C CA . ILE A 1 81 ? -10.383 7.112 12.285 1.00 88.31 81 ILE A CA 1
ATOM 621 C C . ILE A 1 81 ? -10.278 6.548 13.704 1.00 88.31 81 ILE A C 1
ATOM 623 O O . ILE A 1 81 ? -10.462 5.348 13.906 1.00 88.31 81 ILE A O 1
ATOM 627 N N . PRO A 1 82 ? -9.921 7.379 14.693 1.00 75.31 82 PRO A N 1
ATOM 628 C CA . PRO A 1 82 ? -9.883 6.978 16.093 1.00 75.31 82 PRO A CA 1
ATOM 629 C C . PRO A 1 82 ? -11.271 6.542 16.584 1.00 75.31 82 PRO A C 1
ATOM 631 O O . PRO A 1 82 ? -12.099 7.362 16.971 1.00 75.31 82 PRO A O 1
ATOM 634 N N . THR A 1 83 ? -11.546 5.242 16.588 1.00 65.94 83 THR A N 1
ATOM 635 C CA . THR A 1 83 ? -12.832 4.705 17.049 1.00 65.94 83 THR A CA 1
ATOM 636 C C . THR A 1 83 ? -12.606 3.448 17.866 1.00 65.94 83 THR A C 1
ATOM 638 O O . THR A 1 83 ? -12.357 2.385 17.307 1.00 65.94 83 THR A O 1
ATOM 641 N N . ASN A 1 84 ? -12.759 3.570 19.182 1.00 52.91 84 ASN A N 1
ATOM 642 C CA . ASN A 1 84 ? -12.852 2.430 20.096 1.00 52.91 84 ASN A CA 1
ATOM 643 C C . ASN A 1 84 ? -14.305 2.151 20.538 1.00 52.91 84 ASN A C 1
ATOM 645 O O . ASN A 1 84 ? -14.524 1.309 21.399 1.00 52.91 84 ASN A O 1
ATOM 649 N N . PHE A 1 85 ? -15.310 2.862 20.005 1.00 51.47 85 PHE A N 1
ATOM 650 C CA . PHE A 1 85 ? -16.632 2.917 20.650 1.00 51.47 85 PHE A CA 1
ATOM 651 C C . PHE A 1 85 ? -17.803 2.909 19.675 1.00 51.47 85 PHE A C 1
ATOM 653 O O . PHE A 1 85 ? -18.663 3.784 19.694 1.00 51.47 85 PHE A O 1
ATOM 660 N N . CYS A 1 86 ? -17.863 1.859 18.870 1.00 47.19 86 CYS A N 1
ATOM 661 C CA . CYS A 1 86 ? -19.138 1.174 18.748 1.00 47.19 86 CYS A CA 1
ATOM 662 C C . CYS A 1 86 ? -19.191 0.185 19.916 1.00 47.19 86 CYS A C 1
ATOM 664 O O . CYS A 1 86 ? -18.229 -0.558 20.123 1.00 47.19 86 CYS A O 1
ATOM 666 N N . SER A 1 87 ? -20.284 0.137 20.685 1.00 43.66 87 SER A N 1
ATOM 667 C CA . SER A 1 87 ? -20.584 -1.100 21.422 1.00 43.66 87 SER A CA 1
ATOM 668 C C . SER A 1 87 ? -20.502 -2.294 20.443 1.00 43.66 87 SER A C 1
ATOM 670 O O . SER A 1 87 ? -20.569 -2.083 19.228 1.00 43.66 87 SER A O 1
ATOM 672 N N . PRO A 1 88 ? -20.411 -3.555 20.898 1.00 46.16 88 PRO A N 1
ATOM 673 C CA . PRO A 1 88 ? -20.608 -4.705 20.004 1.00 46.16 88 PRO A CA 1
ATOM 674 C C . PRO A 1 88 ? -21.872 -4.582 19.119 1.00 46.16 88 PRO A C 1
ATOM 676 O O . PRO A 1 88 ? -21.936 -5.187 18.053 1.00 46.16 88 PRO A O 1
ATOM 679 N N . ASP A 1 89 ? -22.823 -3.733 19.537 1.00 47.38 89 ASP A N 1
ATOM 680 C CA . ASP A 1 89 ? -24.086 -3.395 18.877 1.00 47.38 89 ASP A CA 1
ATOM 681 C C . ASP A 1 89 ? -24.083 -2.057 18.090 1.00 47.38 89 ASP A C 1
ATOM 683 O O . ASP A 1 89 ? -25.139 -1.608 17.645 1.00 47.38 89 ASP A O 1
ATOM 687 N N . GLY A 1 90 ? -22.942 -1.377 17.919 1.00 50.84 90 GLY A N 1
ATOM 688 C CA . GLY A 1 90 ? -22.840 -0.180 17.066 1.00 50.84 90 GLY A CA 1
ATOM 689 C C . GLY A 1 90 ? -23.242 1.158 17.701 1.00 50.84 90 GLY A C 1
ATOM 690 O O . GLY A 1 90 ? -23.329 2.154 16.985 1.00 50.84 90 GLY A O 1
ATOM 691 N N . GLN A 1 91 ? -23.516 1.222 19.010 1.00 48.31 91 GLN A N 1
ATOM 692 C CA . GLN A 1 91 ? -23.984 2.464 19.646 1.00 48.31 91 GLN A CA 1
ATOM 693 C C . GLN A 1 91 ? -22.822 3.374 20.090 1.00 48.31 91 GLN A C 1
ATOM 695 O O . GLN A 1 91 ? -21.840 2.864 20.642 1.00 48.31 91 GLN A O 1
ATOM 700 N N . PRO A 1 92 ? -22.928 4.705 19.889 1.00 56.72 92 PRO A N 1
ATOM 701 C CA . PRO A 1 92 ? -21.919 5.666 20.317 1.00 56.72 92 PRO A CA 1
ATOM 702 C C . PRO A 1 92 ? -21.928 5.813 21.843 1.00 56.72 92 PRO A C 1
ATOM 704 O O . PRO A 1 92 ? -22.897 6.292 22.432 1.00 56.72 92 PRO A O 1
ATOM 707 N N . THR A 1 93 ? -20.828 5.430 22.487 1.00 60.56 93 THR A N 1
ATOM 708 C CA . THR A 1 93 ? -20.654 5.574 23.940 1.00 60.56 93 THR A CA 1
ATOM 709 C C . THR A 1 93 ? -19.807 6.806 24.248 1.00 60.56 93 THR A C 1
ATOM 711 O O . THR A 1 93 ? -18.719 6.972 23.697 1.00 60.56 93 THR A O 1
ATOM 714 N N . LEU A 1 94 ? -20.291 7.671 25.146 1.00 60.50 94 LEU A N 1
ATOM 715 C CA . LEU A 1 94 ? -19.516 8.806 25.648 1.00 60.50 94 LEU A CA 1
ATOM 716 C C . LEU A 1 94 ? -18.333 8.307 26.475 1.00 60.50 94 LEU A C 1
ATOM 718 O O . LEU A 1 94 ? -18.502 7.556 27.436 1.00 60.50 94 LEU A O 1
ATOM 722 N N . LEU A 1 95 ? -17.140 8.761 26.109 1.00 63.59 95 LEU A N 1
ATOM 723 C CA . LEU A 1 95 ? -15.922 8.419 26.819 1.00 63.59 95 LEU A CA 1
ATOM 724 C C . LEU A 1 95 ? -15.622 9.377 27.965 1.00 63.59 95 LEU A C 1
ATOM 726 O O . LEU A 1 95 ? -15.832 10.585 27.818 1.00 63.59 95 LEU A O 1
ATOM 730 N N . PRO A 1 96 ? -15.017 8.880 29.058 1.00 75.00 96 PRO A N 1
ATOM 731 C CA . PRO A 1 96 ? -14.353 9.742 30.018 1.00 75.00 96 PRO A CA 1
ATOM 732 C C . PRO A 1 96 ? -13.276 10.598 29.322 1.00 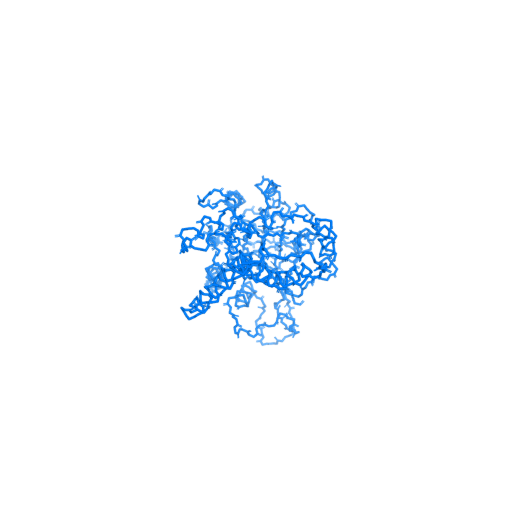75.00 96 PRO A C 1
ATOM 734 O O . PRO A 1 96 ? -12.572 10.086 28.445 1.00 75.00 96 PRO A O 1
ATOM 737 N N . PRO A 1 97 ? -13.086 11.868 29.726 1.00 75.06 97 PRO A N 1
ATOM 738 C CA . PRO A 1 97 ? -12.116 12.776 29.104 1.00 75.06 97 PRO A CA 1
ATOM 739 C C . PRO A 1 97 ? -10.688 12.216 29.008 1.00 75.06 97 PRO A C 1
ATOM 741 O O . PRO A 1 97 ? -10.007 12.436 28.009 1.00 75.06 97 PRO A O 1
ATOM 744 N N . GLU A 1 98 ? -10.253 11.446 30.008 1.00 78.38 98 GLU A N 1
ATOM 745 C CA . GLU A 1 98 ? -8.925 10.816 30.044 1.00 78.38 98 GLU A CA 1
ATOM 746 C C . GLU A 1 98 ? -8.729 9.802 28.906 1.00 78.38 98 GLU A C 1
ATOM 748 O O . GLU A 1 98 ? -7.710 9.824 28.217 1.00 78.38 98 GLU A O 1
ATOM 753 N N . HIS A 1 99 ? -9.748 8.983 28.627 1.00 74.88 99 HIS A N 1
ATOM 754 C CA . HIS A 1 99 ? -9.701 7.984 27.556 1.00 74.88 99 HIS A CA 1
ATOM 755 C C . HIS A 1 99 ? -9.716 8.643 26.172 1.00 74.88 99 HIS A C 1
ATOM 757 O O . HIS A 1 99 ? -9.068 8.161 25.245 1.00 74.88 99 HIS A O 1
ATOM 763 N N . VAL A 1 100 ? -10.423 9.772 26.024 1.00 77.81 100 VAL A N 1
ATOM 764 C CA . VAL A 1 100 ? -10.399 10.578 24.791 1.00 77.81 100 VAL A CA 1
ATOM 765 C C . VAL A 1 100 ? -8.996 11.126 24.539 1.00 77.81 100 VAL A C 1
ATOM 767 O O . VAL A 1 100 ? -8.509 11.095 23.408 1.00 77.81 100 VAL A O 1
ATOM 770 N N . GLN A 1 101 ? -8.334 11.630 25.582 1.00 82.12 101 GLN A N 1
ATOM 771 C CA . GLN A 1 101 ? -6.987 12.181 25.472 1.00 82.12 101 GLN A CA 1
ATOM 772 C C . GLN A 1 101 ? -5.963 11.110 25.083 1.00 82.12 101 GLN A C 1
ATOM 774 O O . GLN A 1 101 ? -5.168 11.342 24.171 1.00 82.12 101 GLN A O 1
ATOM 779 N N . GLU A 1 102 ? -6.001 9.941 25.721 1.00 83.25 102 GLU A N 1
ATOM 780 C CA . GLU A 1 102 ? -5.104 8.827 25.400 1.00 83.25 102 GLU A CA 1
ATOM 781 C C . GLU A 1 102 ? -5.286 8.353 23.950 1.00 83.25 102 GLU A C 1
ATOM 783 O O . GLU A 1 102 ? -4.321 8.214 23.197 1.00 83.25 102 GLU A O 1
ATOM 788 N N . LEU A 1 103 ? -6.537 8.179 23.525 1.00 82.31 103 LEU A N 1
ATOM 789 C CA . LEU A 1 103 ? -6.879 7.731 22.180 1.00 82.31 103 LEU A CA 1
ATOM 790 C C . LEU A 1 103 ? -6.471 8.755 21.107 1.00 82.31 103 LEU A C 1
ATOM 792 O O . LEU A 1 103 ? -5.948 8.367 20.058 1.0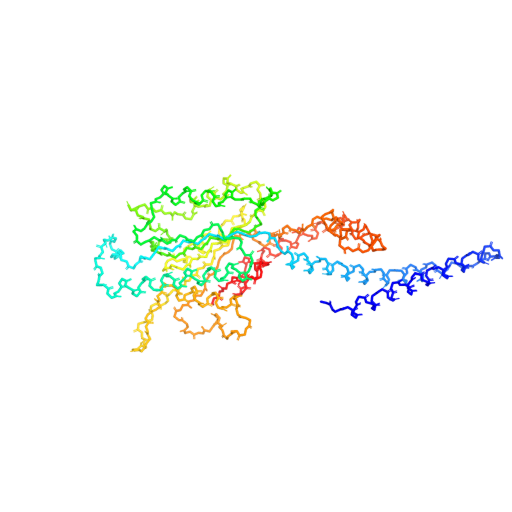0 82.31 103 LEU A O 1
ATOM 796 N N . ASN A 1 104 ? -6.617 10.055 21.380 1.00 85.69 104 ASN A N 1
ATOM 797 C CA . ASN A 1 104 ? -6.093 11.112 20.512 1.00 85.69 104 ASN A CA 1
ATOM 798 C C . ASN A 1 104 ? -4.560 11.068 20.425 1.00 85.69 104 ASN A C 1
ATOM 800 O O . ASN A 1 104 ? -3.999 11.172 19.331 1.00 85.69 104 ASN A O 1
ATOM 804 N N . LEU A 1 105 ? -3.876 10.900 21.562 1.00 88.12 105 LEU A N 1
ATOM 805 C CA . LEU A 1 105 ? -2.416 10.839 21.622 1.00 88.12 105 LEU A CA 1
ATOM 806 C C . LEU A 1 105 ? -1.886 9.644 20.825 1.00 88.12 105 LEU A C 1
ATOM 808 O O . LEU A 1 105 ? -0.978 9.799 20.006 1.00 88.12 105 LEU A O 1
ATOM 812 N N . ARG A 1 106 ? -2.510 8.474 20.987 1.00 88.00 106 ARG A N 1
ATOM 813 C CA . ARG A 1 106 ? -2.160 7.270 20.230 1.00 88.00 106 ARG A CA 1
ATOM 814 C C . ARG A 1 106 ? -2.403 7.439 18.739 1.00 88.00 106 ARG A C 1
ATOM 816 O O . ARG A 1 106 ? -1.530 7.124 17.937 1.00 88.00 106 ARG A O 1
ATOM 823 N N . SER A 1 107 ? -3.554 7.982 18.361 1.00 88.94 107 SER A N 1
ATOM 824 C CA . SER A 1 107 ? -3.917 8.136 16.951 1.00 88.94 107 SER A CA 1
ATOM 825 C C . SER A 1 107 ? -3.052 9.160 16.227 1.00 88.94 107 SER A C 1
ATOM 827 O O . SER A 1 107 ? -2.645 8.940 15.087 1.00 88.94 107 SER A O 1
ATOM 829 N N . THR A 1 108 ? -2.671 10.229 16.924 1.00 90.19 108 THR A N 1
ATOM 830 C CA . THR A 1 108 ? -1.664 11.176 16.434 1.00 90.19 108 THR A CA 1
ATOM 831 C C . THR A 1 108 ? -0.290 10.507 16.322 1.00 90.19 108 THR A C 1
ATOM 833 O O . THR A 1 108 ? 0.422 10.716 15.343 1.00 90.19 108 THR A O 1
ATOM 836 N N . GLY A 1 109 ? 0.071 9.643 17.278 1.00 91.38 109 GLY A N 1
ATOM 837 C CA . GLY A 1 109 ? 1.274 8.810 17.212 1.00 91.38 109 GLY A CA 1
ATOM 838 C C . GLY A 1 109 ? 1.308 7.892 15.984 1.00 91.38 109 GLY A C 1
ATOM 839 O O . GLY A 1 109 ? 2.329 7.838 15.300 1.00 91.38 109 GLY A O 1
ATOM 840 N N . MET A 1 110 ? 0.189 7.235 15.656 1.00 92.19 110 MET A N 1
ATOM 841 C CA . MET A 1 110 ? 0.050 6.411 14.446 1.00 92.19 110 MET A CA 1
ATOM 842 C C . MET A 1 110 ? 0.248 7.233 13.171 1.00 92.19 110 MET A C 1
ATOM 844 O O . MET A 1 110 ? 1.016 6.836 12.294 1.00 92.19 110 MET A O 1
ATOM 848 N N . LEU A 1 111 ? -0.402 8.398 13.075 1.00 92.56 111 LEU A N 1
ATOM 849 C CA . LEU A 1 111 ? -0.245 9.297 11.929 1.00 92.56 111 LEU A CA 1
ATOM 850 C C . LEU A 1 111 ? 1.207 9.742 11.751 1.00 92.56 111 LEU A C 1
ATOM 852 O O . LEU A 1 111 ? 1.740 9.638 10.649 1.00 92.56 111 LEU A O 1
ATOM 856 N N . ASN A 1 112 ? 1.869 10.155 12.833 1.00 93.94 112 ASN A N 1
ATOM 857 C CA . ASN A 1 112 ? 3.280 10.540 12.797 1.00 93.94 112 ASN A CA 1
ATOM 858 C C . ASN A 1 112 ? 4.182 9.370 12.372 1.00 93.94 112 ASN A C 1
ATOM 860 O O . ASN A 1 112 ? 5.129 9.564 11.609 1.00 93.94 112 ASN A O 1
ATOM 864 N N . ALA A 1 113 ? 3.891 8.147 12.828 1.00 94.69 113 ALA A N 1
ATOM 865 C CA . ALA A 1 113 ? 4.633 6.956 12.425 1.00 94.69 113 ALA A CA 1
ATOM 866 C C . ALA A 1 113 ? 4.485 6.675 10.921 1.00 94.69 113 ALA A C 1
ATOM 868 O O . ALA A 1 113 ? 5.483 6.421 10.248 1.00 94.69 113 ALA A O 1
ATOM 869 N N . ILE A 1 114 ? 3.274 6.785 10.371 1.00 95.69 114 ILE A N 1
ATOM 870 C CA . ILE A 1 114 ? 3.030 6.580 8.937 1.00 95.69 114 ILE A CA 1
ATOM 871 C C . ILE A 1 114 ? 3.615 7.705 8.084 1.00 95.69 114 ILE A C 1
ATOM 873 O O . ILE A 1 114 ? 4.194 7.438 7.035 1.00 95.69 114 ILE A O 1
ATOM 877 N N . GLN A 1 115 ? 3.556 8.953 8.541 1.00 94.38 115 GLN A N 1
ATOM 878 C CA . GLN A 1 115 ? 4.233 10.061 7.865 1.00 94.38 115 GLN A CA 1
ATOM 879 C C . GLN A 1 115 ? 5.751 9.863 7.844 1.00 94.38 115 GLN A C 1
ATOM 881 O O . GLN A 1 115 ? 6.383 10.063 6.807 1.00 94.38 115 GLN A O 1
ATOM 886 N N . ARG A 1 116 ? 6.341 9.399 8.956 1.00 94.69 116 ARG A N 1
ATOM 887 C CA . ARG A 1 116 ? 7.757 9.005 9.006 1.00 94.69 116 ARG A CA 1
ATOM 888 C C . ARG A 1 116 ? 8.054 7.882 8.017 1.00 94.69 116 ARG A C 1
ATOM 890 O O . ARG A 1 116 ? 9.063 7.951 7.325 1.00 94.69 116 ARG A O 1
ATOM 897 N N . PHE A 1 117 ? 7.186 6.877 7.937 1.00 94.44 117 PHE A N 1
ATOM 898 C CA . PHE A 1 117 ? 7.309 5.783 6.977 1.00 94.44 117 PHE A CA 1
ATOM 899 C C . PHE A 1 117 ? 7.288 6.291 5.528 1.00 94.44 117 PHE A C 1
ATOM 901 O O . PHE A 1 117 ? 8.188 5.961 4.755 1.00 94.44 117 PHE A O 1
ATOM 908 N N . PHE A 1 118 ? 6.325 7.146 5.171 1.00 94.50 118 PHE A N 1
ATOM 909 C CA . PHE A 1 118 ? 6.257 7.746 3.838 1.00 94.50 118 PHE A CA 1
ATOM 910 C C . PHE A 1 118 ? 7.516 8.554 3.519 1.00 94.50 118 PHE A C 1
ATOM 912 O O . PHE A 1 118 ? 8.112 8.352 2.465 1.00 94.50 118 PHE A O 1
ATOM 919 N N . ALA A 1 119 ? 7.983 9.389 4.449 1.00 91.56 119 ALA A N 1
ATOM 920 C CA . ALA A 1 119 ? 9.205 10.164 4.263 1.00 91.56 119 ALA A CA 1
ATOM 921 C C . ALA A 1 119 ? 10.450 9.273 4.099 1.00 91.56 119 ALA A C 1
ATOM 923 O O . ALA A 1 119 ? 11.277 9.523 3.225 1.00 91.56 119 ALA A O 1
ATOM 924 N N . TYR A 1 120 ? 10.579 8.219 4.910 1.00 90.06 120 TYR A N 1
ATOM 925 C CA . TYR A 1 120 ? 11.737 7.323 4.883 1.00 90.06 120 TYR A CA 1
ATOM 926 C C . TYR A 1 120 ? 11.844 6.544 3.566 1.00 90.06 120 TYR A C 1
ATOM 928 O O . TYR A 1 120 ? 12.937 6.392 3.025 1.00 90.06 120 TYR A O 1
ATOM 936 N N . HIS A 1 121 ? 10.713 6.088 3.023 1.00 88.69 121 HIS A N 1
ATOM 937 C CA . HIS A 1 121 ? 10.663 5.337 1.765 1.00 88.69 121 HIS A CA 1
ATOM 938 C C . HIS A 1 121 ? 10.400 6.215 0.530 1.00 88.69 121 HIS A C 1
ATOM 940 O O . HIS A 1 121 ? 10.102 5.681 -0.538 1.00 88.69 121 HIS A O 1
ATOM 946 N N . MET A 1 122 ? 10.521 7.544 0.658 1.00 88.31 122 MET A N 1
ATOM 947 C CA . MET A 1 122 ? 10.315 8.512 -0.432 1.00 88.31 122 MET A CA 1
ATOM 948 C C . MET A 1 122 ? 8.951 8.354 -1.129 1.00 88.31 122 MET A C 1
ATOM 950 O O . MET A 1 122 ? 8.836 8.455 -2.351 1.00 88.31 122 MET A O 1
ATOM 954 N N . ILE A 1 123 ? 7.911 8.079 -0.343 1.00 90.88 123 ILE A N 1
ATOM 955 C CA . ILE A 1 123 ? 6.532 7.955 -0.810 1.00 90.88 123 ILE A CA 1
ATOM 956 C C . ILE A 1 123 ? 5.899 9.346 -0.816 1.00 90.88 123 ILE A C 1
ATOM 958 O O . ILE A 1 123 ? 5.817 10.010 0.221 1.00 90.88 123 ILE A O 1
ATOM 962 N N . GLU A 1 124 ? 5.423 9.786 -1.980 1.00 91.69 124 GLU A N 1
ATOM 963 C CA . GLU A 1 124 ? 4.727 11.064 -2.109 1.00 91.69 124 GLU A CA 1
ATOM 964 C C . GLU A 1 124 ? 3.436 11.036 -1.290 1.00 91.69 124 GLU A C 1
ATOM 966 O O . GLU A 1 124 ? 2.599 10.152 -1.450 1.00 91.69 124 GLU A O 1
ATOM 971 N N . THR A 1 125 ? 3.254 11.987 -0.381 1.00 93.88 125 THR A N 1
ATOM 972 C CA . THR A 1 125 ? 2.068 11.996 0.480 1.00 93.88 125 THR A CA 1
ATOM 973 C C . THR A 1 125 ? 0.928 12.732 -0.215 1.00 93.88 125 THR A C 1
ATOM 975 O O . THR A 1 125 ? 0.974 13.950 -0.345 1.00 93.88 125 THR A O 1
ATOM 978 N N . TYR A 1 126 ? -0.120 12.003 -0.607 1.00 94.75 126 TYR A N 1
ATOM 979 C CA . TYR A 1 126 ? -1.378 12.604 -1.063 1.00 94.75 126 TYR A CA 1
ATOM 980 C C . TYR A 1 126 ? -2.104 13.296 0.097 1.00 94.75 126 TYR A C 1
ATOM 982 O O . TYR A 1 126 ? -2.606 14.409 -0.037 1.00 94.75 126 TYR A O 1
ATOM 990 N N . GLY A 1 127 ? -2.150 12.631 1.254 1.00 93.00 127 GLY A N 1
ATOM 991 C CA . GLY A 1 127 ? -2.797 13.161 2.446 1.00 93.00 127 GLY A CA 1
ATOM 992 C C . GLY A 1 127 ? -2.684 12.237 3.654 1.00 93.00 127 GLY A C 1
ATOM 993 O O . GLY A 1 127 ? -2.357 11.054 3.539 1.00 93.00 127 GLY A O 1
ATOM 994 N N . CYS A 1 128 ? -2.959 12.798 4.825 1.00 92.12 128 CYS A N 1
ATOM 995 C CA . CYS A 1 128 ? -3.059 12.089 6.096 1.00 92.12 128 CYS A CA 1
ATOM 996 C C . CYS A 1 128 ? -4.304 12.612 6.811 1.00 92.12 128 CYS A C 1
ATOM 998 O O . CYS A 1 128 ? -4.262 13.669 7.437 1.00 92.12 128 CYS A O 1
ATOM 1000 N N . ASP A 1 129 ? -5.419 11.907 6.658 1.00 91.69 129 ASP A N 1
ATOM 1001 C CA . ASP A 1 129 ? -6.690 12.312 7.238 1.00 91.69 129 ASP A CA 1
ATOM 1002 C C . ASP A 1 129 ? -6.837 11.778 8.660 1.00 91.69 129 ASP A C 1
ATOM 1004 O O . ASP A 1 129 ? -6.684 10.584 8.920 1.00 91.69 129 ASP A O 1
ATOM 1008 N N . TYR A 1 130 ? -7.200 12.685 9.562 1.00 89.44 130 TYR A N 1
ATOM 1009 C CA . TYR A 1 130 ? -7.573 12.395 10.935 1.00 89.44 130 TYR A CA 1
ATOM 1010 C C . TYR A 1 130 ? -9.024 12.812 11.152 1.00 89.44 130 TYR A C 1
ATOM 1012 O O . TYR A 1 130 ? -9.346 13.986 10.959 1.00 89.44 130 TYR A O 1
ATOM 1020 N N . SER A 1 131 ? -9.902 11.887 11.547 1.00 86.00 131 SER A N 1
ATOM 1021 C CA . SER A 1 131 ? -11.297 12.239 11.841 1.00 86.00 131 SER A CA 1
ATOM 1022 C C . SER A 1 131 ? -11.821 11.588 13.112 1.00 86.00 131 SER A C 1
ATOM 1024 O O . SER A 1 131 ? -12.097 10.390 13.143 1.00 86.00 131 SER A O 1
ATOM 1026 N N . THR A 1 132 ? -12.036 12.403 14.144 1.00 79.12 132 THR A N 1
ATOM 1027 C CA . THR A 1 132 ? -12.633 11.978 15.419 1.00 79.12 132 THR A CA 1
ATOM 1028 C C . THR A 1 132 ? -14.131 11.715 15.333 1.00 79.12 132 THR A C 1
ATOM 1030 O O . THR A 1 132 ? -14.648 10.891 16.077 1.00 79.12 132 THR A O 1
ATOM 1033 N N . SER A 1 133 ? -14.834 12.373 14.411 1.00 73.69 133 SER A N 1
ATOM 1034 C CA . SER A 1 133 ? -16.270 12.179 14.179 1.00 73.69 133 SER A CA 1
ATOM 1035 C C . SER A 1 133 ? -16.582 11.093 13.142 1.00 73.69 133 SER A C 1
ATOM 1037 O O . SER A 1 133 ? -17.737 10.932 12.754 1.00 73.69 133 SER A O 1
ATOM 1039 N N . GLY A 1 134 ? -15.565 10.384 12.644 1.00 79.25 134 GLY A N 1
ATOM 1040 C CA . GLY A 1 134 ? -15.692 9.483 11.498 1.00 79.25 134 GLY A CA 1
ATOM 1041 C C . GLY A 1 134 ? -15.713 10.213 10.150 1.00 79.25 134 GLY A C 1
ATOM 1042 O O . GLY A 1 134 ? -15.709 11.443 10.075 1.00 79.25 134 GLY A O 1
ATOM 1043 N N . LEU A 1 135 ? -15.686 9.448 9.060 1.00 83.94 135 LEU A N 1
ATOM 1044 C CA . LEU A 1 135 ? -15.783 9.958 7.689 1.00 83.94 135 LEU A CA 1
ATOM 1045 C C . LEU A 1 135 ? -17.078 9.454 7.061 1.00 83.94 135 LEU A C 1
ATOM 1047 O O . LEU A 1 135 ? -17.382 8.272 7.193 1.00 83.94 135 LEU A O 1
ATOM 1051 N N . SER A 1 136 ? -17.825 10.327 6.383 1.00 88.69 136 SER A N 1
ATOM 1052 C CA . SER A 1 136 ? -18.973 9.897 5.579 1.00 88.69 136 SER A CA 1
ATOM 1053 C C . SER A 1 136 ? -18.508 9.168 4.321 1.00 88.69 136 SER A C 1
ATOM 1055 O O . SER A 1 136 ? -17.406 9.427 3.816 1.00 88.69 136 SER A O 1
ATOM 1057 N N . PHE A 1 137 ? -19.363 8.297 3.783 1.00 89.62 137 PHE A N 1
ATOM 1058 C CA . PHE A 1 137 ? -19.066 7.571 2.552 1.00 89.62 137 PHE A CA 1
ATOM 1059 C C . PHE A 1 137 ? -18.730 8.509 1.391 1.00 89.62 137 PHE A C 1
ATOM 1061 O O . PHE A 1 137 ? -17.711 8.313 0.737 1.00 89.62 137 PHE A O 1
ATOM 1068 N N . ASP A 1 138 ? -19.506 9.575 1.181 1.00 91.38 138 ASP A N 1
ATOM 1069 C CA . ASP A 1 138 ? -19.293 10.514 0.070 1.00 91.38 138 ASP A CA 1
ATOM 1070 C C . ASP A 1 138 ? -17.937 11.227 0.137 1.00 91.38 138 ASP A C 1
ATOM 1072 O O . ASP A 1 138 ? -17.249 11.386 -0.879 1.00 91.38 138 ASP A O 1
ATOM 1076 N N . THR A 1 139 ? -17.526 11.631 1.343 1.00 91.19 139 THR A N 1
ATOM 1077 C CA . THR A 1 139 ? -16.235 12.299 1.562 1.00 91.19 139 THR A CA 1
ATOM 1078 C C . THR A 1 139 ? -15.092 11.330 1.292 1.00 91.19 139 THR A C 1
ATOM 1080 O O . THR A 1 139 ? -14.146 11.663 0.574 1.00 91.19 139 TH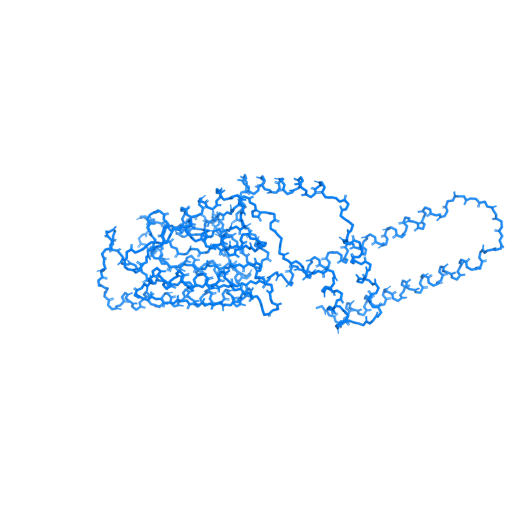R A O 1
ATOM 1083 N N . LEU A 1 140 ? -15.196 10.116 1.838 1.00 92.44 140 LEU A N 1
ATOM 1084 C CA . LEU A 1 140 ? -14.192 9.076 1.666 1.00 92.44 140 LEU A CA 1
ATOM 1085 C C . LEU A 1 140 ? -14.085 8.641 0.199 1.00 92.44 140 LEU A C 1
ATOM 1087 O O . LEU A 1 140 ? -12.985 8.559 -0.339 1.00 92.44 140 LEU A O 1
ATOM 1091 N N . HIS A 1 141 ? -15.219 8.420 -0.461 1.00 93.75 141 HIS A N 1
ATOM 1092 C CA . HIS A 1 141 ? -15.309 8.066 -1.873 1.00 93.75 141 HIS A CA 1
ATOM 1093 C C . HIS A 1 141 ? -14.643 9.122 -2.759 1.00 93.75 141 HIS A C 1
ATOM 1095 O O . HIS A 1 141 ? -13.821 8.778 -3.608 1.00 93.75 141 HIS A O 1
ATOM 1101 N N . SER A 1 142 ? -14.937 10.405 -2.530 1.00 94.12 142 SER A N 1
ATOM 1102 C CA . SER A 1 142 ? -14.359 11.505 -3.311 1.00 94.12 142 SER A CA 1
ATOM 1103 C C . SER A 1 142 ? -12.837 11.580 -3.152 1.00 94.12 142 SER A C 1
ATOM 1105 O O . SER A 1 142 ? -12.116 11.655 -4.148 1.00 94.12 142 SER A O 1
ATOM 1107 N N . LYS A 1 143 ? -12.332 11.495 -1.913 1.00 95.06 143 LYS A N 1
ATOM 1108 C CA . LYS A 1 143 ? -10.887 11.528 -1.634 1.00 95.06 143 LYS A CA 1
ATOM 1109 C C . LYS A 1 143 ? -10.162 10.294 -2.159 1.00 95.06 143 LYS A C 1
ATOM 1111 O O . LYS A 1 143 ? -9.115 10.429 -2.786 1.00 95.06 143 LYS A O 1
ATOM 1116 N N . LEU A 1 144 ? -10.725 9.100 -1.967 1.00 95.31 144 LEU A N 1
ATOM 1117 C CA . LEU A 1 144 ? -10.143 7.868 -2.496 1.00 95.31 144 LEU A CA 1
ATOM 1118 C C . LEU A 1 144 ? -10.116 7.885 -4.020 1.00 95.31 144 LEU A C 1
ATOM 1120 O O . LEU A 1 144 ? -9.081 7.570 -4.594 1.00 95.31 144 LEU A O 1
ATOM 1124 N N . LYS A 1 145 ? -11.191 8.301 -4.700 1.00 94.50 145 LYS A N 1
ATOM 1125 C CA . LYS A 1 145 ? -11.161 8.418 -6.164 1.00 94.50 145 LYS A CA 1
ATOM 1126 C C . LYS A 1 145 ? -10.094 9.401 -6.635 1.00 94.50 145 LYS A C 1
ATOM 1128 O O . LYS A 1 145 ? -9.340 9.045 -7.535 1.00 94.50 145 LYS A O 1
ATOM 1133 N N . ALA A 1 146 ? -9.974 10.567 -6.001 1.00 94.19 146 ALA A N 1
ATOM 1134 C CA . ALA A 1 146 ? -8.929 11.535 -6.327 1.00 94.19 146 ALA A CA 1
ATOM 1135 C C . ALA A 1 146 ? -7.513 10.970 -6.097 1.00 94.19 146 ALA A C 1
ATOM 1137 O O . ALA A 1 146 ? -6.647 11.116 -6.956 1.00 94.19 146 ALA A O 1
ATOM 1138 N N . PHE A 1 147 ? -7.291 10.256 -4.990 1.00 95.75 147 PHE A N 1
ATOM 1139 C CA . PHE A 1 147 ? -6.033 9.560 -4.708 1.00 95.75 147 PHE A CA 1
ATOM 1140 C C . PHE A 1 147 ? -5.700 8.512 -5.779 1.00 95.75 147 PHE A C 1
ATOM 1142 O O . PHE A 1 147 ? -4.608 8.528 -6.342 1.00 95.75 147 PHE A O 1
ATOM 1149 N N . LEU A 1 148 ? -6.649 7.634 -6.121 1.00 94.00 148 LEU A N 1
ATOM 1150 C CA . LEU A 1 148 ? -6.467 6.613 -7.160 1.00 94.00 148 LEU A CA 1
ATOM 1151 C C . LEU A 1 148 ? -6.310 7.239 -8.560 1.00 94.00 148 LEU A C 1
ATOM 1153 O O . LEU A 1 148 ? -5.840 6.577 -9.488 1.00 94.00 148 LEU A O 1
ATOM 1157 N N . GLU A 1 149 ? -6.686 8.512 -8.725 1.00 92.12 149 GLU A N 1
ATOM 1158 C CA . GLU A 1 149 ? -6.529 9.325 -9.932 1.00 92.12 149 GLU A CA 1
ATOM 1159 C C . GLU A 1 149 ? -5.225 10.143 -10.010 1.00 92.12 149 GLU A C 1
ATOM 1161 O O . GLU A 1 149 ? -4.929 10.702 -11.072 1.00 92.12 149 GLU A O 1
ATOM 1166 N N . LEU A 1 150 ? -4.393 10.119 -8.964 1.00 90.62 150 LEU A N 1
ATOM 1167 C CA . LEU A 1 150 ? -3.156 10.894 -8.938 1.00 90.62 150 LEU A CA 1
ATOM 1168 C C . LEU A 1 150 ? -2.146 10.424 -9.996 1.00 90.62 150 LEU A C 1
ATOM 1170 O O . LEU A 1 150 ? -2.061 9.235 -10.322 1.00 90.62 150 LEU A O 1
ATOM 1174 N N . ARG A 1 151 ? -1.384 11.371 -10.538 1.00 88.81 151 ARG A N 1
ATOM 1175 C CA . ARG A 1 151 ? -0.313 11.181 -11.522 1.00 88.81 151 ARG A CA 1
ATOM 1176 C C . ARG A 1 151 ? 0.916 11.947 -11.057 1.00 88.81 151 ARG A C 1
ATOM 1178 O O . ARG A 1 151 ? 0.779 12.955 -10.369 1.00 88.81 151 ARG A O 1
ATOM 1185 N N . THR A 1 152 ? 2.082 11.503 -11.502 1.00 84.31 152 THR A N 1
ATOM 1186 C CA . THR A 1 152 ? 3.326 12.233 -11.284 1.00 84.31 152 THR A CA 1
ATOM 1187 C C . THR A 1 152 ? 3.303 13.552 -12.059 1.00 84.31 152 THR A C 1
ATOM 1189 O O . THR A 1 152 ? 2.548 13.721 -13.023 1.00 84.31 152 THR A O 1
ATOM 1192 N N . VAL A 1 153 ? 4.168 14.484 -11.660 1.00 77.69 153 VAL A N 1
ATOM 1193 C CA . VAL A 1 153 ? 4.299 15.810 -12.291 1.00 77.69 153 VAL A CA 1
ATOM 1194 C C . VAL A 1 153 ? 4.584 15.713 -13.796 1.00 77.69 153 VAL A C 1
ATOM 1196 O O . VAL A 1 153 ? 4.086 16.522 -14.575 1.00 77.69 153 VAL A O 1
ATOM 1199 N N . ASP A 1 154 ? 5.316 14.681 -14.217 1.00 68.44 154 ASP A N 1
ATOM 1200 C CA . ASP A 1 154 ? 5.690 14.451 -15.616 1.00 68.44 154 ASP A CA 1
ATOM 1201 C C . ASP A 1 154 ? 4.578 13.777 -16.450 1.00 68.44 154 ASP A C 1
ATOM 1203 O O . ASP A 1 154 ? 4.751 13.523 -17.644 1.00 68.44 154 ASP A O 1
ATOM 1207 N N . GLY A 1 155 ? 3.426 13.463 -15.839 1.00 72.38 155 GLY A N 1
ATOM 1208 C CA . GLY A 1 155 ? 2.238 12.922 -16.503 1.00 72.38 155 GLY A CA 1
ATOM 1209 C C . GLY A 1 155 ? 1.924 11.418 -16.352 1.00 72.38 155 GLY A C 1
ATOM 1210 O O . GLY A 1 155 ? 0.727 11.086 -16.455 1.00 72.38 155 GLY A O 1
ATOM 1211 N N . PRO A 1 156 ? 2.880 10.480 -16.135 1.00 81.69 156 PRO A N 1
ATOM 1212 C CA . PRO A 1 156 ? 2.535 9.077 -15.920 1.00 81.69 156 PRO A CA 1
ATOM 1213 C C . PRO A 1 156 ? 1.872 8.840 -14.557 1.00 81.69 156 PRO A C 1
ATOM 1215 O O . PRO A 1 156 ? 1.860 9.680 -13.662 1.00 81.69 156 PRO A O 1
ATOM 1218 N N . ARG A 1 157 ? 1.256 7.667 -14.416 1.00 85.44 157 ARG A N 1
ATOM 1219 C CA . ARG A 1 157 ? 0.700 7.200 -13.142 1.00 85.44 157 ARG A CA 1
ATOM 1220 C C . ARG A 1 157 ? 1.816 6.782 -12.198 1.00 85.44 157 ARG A C 1
ATOM 1222 O O . ARG A 1 157 ? 2.877 6.375 -12.664 1.00 85.44 157 ARG A O 1
ATOM 1229 N N . HIS A 1 158 ? 1.542 6.829 -10.895 1.00 89.44 158 HIS A N 1
ATOM 1230 C CA . HIS A 1 158 ? 2.462 6.237 -9.934 1.00 89.44 158 HIS A CA 1
ATOM 1231 C C . HIS A 1 158 ? 2.537 4.724 -10.151 1.00 89.44 158 HIS A C 1
ATOM 1233 O O . HIS A 1 158 ? 1.544 4.073 -10.489 1.00 89.44 158 HIS A O 1
ATOM 1239 N N . ASP A 1 159 ? 3.714 4.155 -9.937 1.00 89.12 159 ASP A N 1
ATOM 1240 C CA . ASP A 1 159 ? 3.913 2.712 -9.943 1.00 89.12 159 ASP A CA 1
ATOM 1241 C C . ASP A 1 159 ? 3.163 2.063 -8.778 1.00 89.12 159 ASP A C 1
ATOM 1243 O O . ASP A 1 159 ? 2.419 1.096 -8.953 1.00 89.12 159 ASP A O 1
ATOM 1247 N N . THR A 1 160 ? 3.322 2.630 -7.580 1.00 92.31 160 THR A N 1
ATOM 1248 C CA . THR A 1 160 ? 2.800 2.059 -6.336 1.00 92.31 160 THR A CA 1
ATOM 1249 C C . THR A 1 160 ? 1.888 3.043 -5.611 1.00 92.31 160 THR A C 1
ATOM 1251 O O . THR A 1 160 ? 2.320 4.124 -5.226 1.00 92.31 160 THR A O 1
ATOM 1254 N N . TYR A 1 161 ? 0.650 2.632 -5.345 1.00 95.69 161 TYR A N 1
ATOM 1255 C CA . TYR A 1 161 ? -0.276 3.342 -4.464 1.00 95.69 161 TYR A CA 1
ATOM 1256 C C . TYR A 1 161 ? -0.308 2.629 -3.116 1.00 95.69 161 TYR A C 1
ATOM 1258 O O . TYR A 1 161 ? -0.562 1.426 -3.060 1.00 95.69 161 TYR A O 1
ATOM 1266 N N . VAL A 1 162 ? -0.049 3.358 -2.036 1.00 96.81 162 VAL A N 1
ATOM 1267 C CA . VAL A 1 162 ? -0.070 2.846 -0.665 1.00 96.81 162 VAL A CA 1
ATOM 1268 C C . VAL A 1 162 ? -1.241 3.477 0.075 1.00 96.81 162 VAL A C 1
ATOM 1270 O O . VAL A 1 162 ? -1.272 4.684 0.291 1.00 96.81 162 VAL A O 1
ATOM 1273 N N . LEU A 1 163 ? -2.214 2.660 0.458 1.00 97.44 163 LEU A N 1
ATOM 1274 C CA . LEU A 1 163 ? -3.362 3.081 1.250 1.00 97.44 163 LEU A CA 1
ATOM 1275 C C . LEU A 1 163 ? -3.208 2.537 2.664 1.00 97.44 163 LEU A C 1
ATOM 1277 O O . LEU A 1 163 ? -3.217 1.325 2.860 1.00 97.44 163 LEU A O 1
ATOM 1281 N N . TYR A 1 164 ? -3.081 3.422 3.640 1.00 97.19 164 TYR A N 1
ATOM 1282 C CA . TYR A 1 164 ? -3.067 3.060 5.048 1.00 97.19 164 TYR A CA 1
ATOM 1283 C C . TYR A 1 164 ? -4.414 3.393 5.684 1.00 97.19 164 TYR A C 1
ATOM 1285 O O . TYR A 1 164 ? -4.921 4.505 5.525 1.00 97.19 164 TYR A O 1
ATOM 1293 N N . TYR A 1 165 ? -4.969 2.440 6.425 1.00 95.06 165 TYR A N 1
ATOM 1294 C CA . TYR A 1 165 ? -6.191 2.625 7.190 1.00 95.06 165 TYR A CA 1
ATOM 1295 C C . TYR A 1 165 ? -6.032 2.092 8.609 1.00 95.06 165 TYR A C 1
ATOM 1297 O O . TYR A 1 165 ? -5.626 0.946 8.816 1.00 95.06 165 TYR A O 1
ATOM 1305 N N . SER A 1 166 ? -6.426 2.918 9.573 1.00 92.44 166 SER A N 1
ATOM 1306 C CA . SER A 1 166 ? -6.669 2.493 10.944 1.00 92.44 166 SER A CA 1
ATOM 1307 C C . SER A 1 166 ? -8.004 3.032 11.426 1.00 92.44 166 SER A C 1
ATOM 1309 O O . SER A 1 166 ? -8.283 4.225 11.297 1.00 92.44 166 SER A O 1
ATOM 1311 N N . GLY A 1 167 ? -8.838 2.144 11.953 1.00 88.25 167 GLY A N 1
ATOM 1312 C CA . GLY A 1 167 ? -10.175 2.479 12.420 1.00 88.25 167 GLY A CA 1
ATOM 1313 C C . GLY A 1 167 ? -11.040 1.251 12.669 1.00 88.25 167 GLY A C 1
ATOM 1314 O O . GLY A 1 167 ? -10.576 0.108 12.585 1.00 88.25 167 GLY A O 1
ATOM 1315 N N . HIS A 1 168 ? -12.306 1.495 13.006 1.00 84.62 168 HIS A N 1
ATOM 1316 C CA . HIS A 1 168 ? -13.249 0.433 13.333 1.00 84.62 168 HIS A CA 1
ATOM 1317 C C . HIS A 1 168 ? -13.658 -0.377 12.099 1.00 84.62 168 HIS A C 1
ATOM 1319 O O . HIS A 1 168 ? -13.957 0.158 11.030 1.00 84.62 168 HIS A O 1
ATOM 1325 N N . THR A 1 169 ? -13.698 -1.695 12.271 1.00 87.38 169 THR A N 1
ATOM 1326 C CA . THR A 1 169 ? -14.065 -2.646 11.220 1.00 87.38 169 THR A CA 1
ATOM 1327 C C . THR A 1 169 ? -15.079 -3.641 11.751 1.00 87.38 169 THR A C 1
ATOM 1329 O O . THR A 1 169 ? -14.959 -4.122 12.879 1.00 87.38 169 THR A O 1
ATOM 1332 N N . HIS A 1 170 ? -16.058 -3.993 10.924 1.00 86.50 170 HIS A N 1
ATOM 1333 C CA . HIS A 1 170 ? -16.991 -5.073 11.235 1.00 86.50 170 HIS A CA 1
ATOM 1334 C C . HIS A 1 170 ? -16.275 -6.433 11.213 1.00 86.50 170 HIS A C 1
ATOM 1336 O O . HIS A 1 170 ? -15.178 -6.556 10.672 1.00 86.50 170 HIS A O 1
ATOM 1342 N N . GLY A 1 171 ? -16.896 -7.492 11.746 1.00 83.06 171 GLY A N 1
ATOM 1343 C CA . GLY A 1 171 ? -16.299 -8.842 11.770 1.00 83.06 171 GLY A CA 1
ATOM 1344 C C . GLY A 1 171 ? -15.950 -9.414 10.383 1.00 83.06 171 GLY A C 1
ATOM 1345 O O . GLY A 1 171 ? -15.106 -10.298 10.255 1.00 83.06 171 GLY A O 1
ATOM 1346 N N . THR A 1 172 ? -16.567 -8.881 9.327 1.00 85.50 172 THR A N 1
ATOM 1347 C CA . THR A 1 172 ? -16.288 -9.168 7.909 1.00 85.50 172 THR A CA 1
ATOM 1348 C C . THR A 1 172 ? -15.071 -8.410 7.359 1.00 85.50 172 THR A C 1
ATOM 1350 O O . THR A 1 172 ? -14.649 -8.666 6.232 1.00 85.50 172 THR A O 1
ATOM 1353 N N . GLY A 1 173 ? -14.493 -7.492 8.137 1.00 86.44 173 GLY A N 1
ATOM 1354 C CA . GLY A 1 173 ? -13.383 -6.607 7.774 1.00 86.44 173 GLY A CA 1
ATOM 1355 C C . GLY A 1 173 ? -13.793 -5.331 7.038 1.00 86.44 173 GLY A C 1
ATOM 1356 O O . GLY A 1 173 ? -12.935 -4.544 6.654 1.00 86.44 173 GLY A O 1
ATOM 1357 N N . GLU A 1 174 ? -15.089 -5.114 6.814 1.00 91.62 174 GLU A N 1
ATOM 1358 C CA . GLU A 1 174 ? -15.617 -3.888 6.204 1.00 91.62 174 GLU A CA 1
ATOM 1359 C C . GLU A 1 174 ? -15.343 -2.681 7.105 1.00 91.62 174 GLU A C 1
ATOM 1361 O O . GLU A 1 174 ? -15.481 -2.775 8.327 1.00 91.62 174 GLU A O 1
ATOM 1366 N N . TRP A 1 175 ? -14.957 -1.549 6.513 1.00 91.62 175 TRP A N 1
ATOM 1367 C CA . TRP A 1 175 ? -14.698 -0.332 7.282 1.00 91.62 175 TRP A CA 1
ATOM 1368 C C . TRP A 1 175 ? -16.020 0.290 7.701 1.00 91.62 175 TRP A C 1
ATOM 1370 O O . TRP A 1 175 ? -16.879 0.522 6.849 1.00 91.62 175 TRP A O 1
ATOM 1380 N N . ALA A 1 176 ? -16.157 0.583 8.989 1.00 88.38 176 ALA A N 1
ATOM 1381 C CA . ALA A 1 176 ? -17.308 1.298 9.513 1.00 88.38 176 ALA A CA 1
ATOM 1382 C C . ALA A 1 176 ? -17.121 2.804 9.292 1.00 88.38 176 ALA A C 1
ATOM 1384 O O . ALA A 1 176 ? -16.087 3.374 9.656 1.00 88.38 176 ALA A O 1
ATOM 1385 N N . LEU A 1 177 ? -18.114 3.449 8.684 1.00 88.00 177 LEU A N 1
ATOM 1386 C CA . LEU A 1 177 ? -18.099 4.873 8.360 1.00 88.00 177 LEU A CA 1
ATOM 1387 C C . LEU A 1 177 ? -19.147 5.638 9.175 1.00 88.00 177 LEU A C 1
ATOM 1389 O O . LEU A 1 177 ? -20.052 5.066 9.788 1.00 88.00 177 LEU A O 1
ATOM 1393 N N . ALA A 1 178 ? -19.021 6.965 9.190 1.00 84.62 178 ALA A N 1
ATOM 1394 C CA . ALA A 1 178 ? -20.007 7.819 9.837 1.00 84.62 178 ALA A CA 1
ATOM 1395 C C . ALA A 1 178 ? -21.369 7.668 9.142 1.00 84.62 178 ALA A C 1
ATOM 1397 O O . ALA A 1 178 ? -21.438 7.619 7.917 1.00 84.62 178 ALA A O 1
ATOM 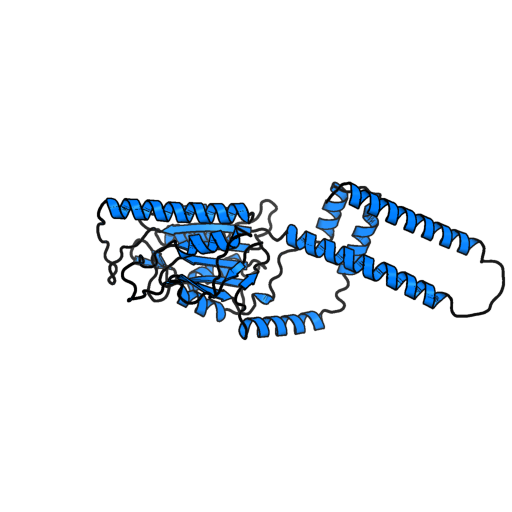1398 N N . GLY A 1 179 ? -22.448 7.623 9.927 1.00 78.06 179 GLY A N 1
ATOM 1399 C CA . GLY A 1 179 ? -23.809 7.452 9.405 1.00 78.06 179 GLY A CA 1
ATOM 1400 C C . GLY A 1 179 ? -24.254 5.999 9.215 1.00 78.06 179 GLY A C 1
ATOM 1401 O O . GLY A 1 179 ? -25.364 5.781 8.743 1.00 78.06 179 GLY A O 1
ATOM 1402 N N . GLY A 1 180 ? -23.439 5.014 9.614 1.00 79.00 180 GLY A N 1
ATOM 1403 C CA . GLY A 1 180 ? -23.764 3.588 9.465 1.00 79.00 180 GLY A CA 1
ATOM 1404 C C . GLY A 1 180 ? -23.443 3.022 8.079 1.00 79.00 180 GLY A C 1
ATOM 1405 O O . GLY A 1 180 ? -23.766 1.869 7.798 1.00 79.00 180 GLY A O 1
ATOM 1406 N N . ASP A 1 181 ? -22.797 3.819 7.229 1.00 86.75 181 ASP A N 1
ATOM 1407 C CA . ASP A 1 181 ? -22.272 3.362 5.951 1.00 86.75 181 ASP A CA 1
ATOM 1408 C C . ASP A 1 181 ? -21.080 2.418 6.149 1.00 86.75 181 ASP A C 1
ATOM 1410 O O . ASP A 1 181 ? -20.380 2.446 7.166 1.00 86.75 181 ASP A O 1
ATOM 1414 N N . ILE A 1 182 ? -20.820 1.599 5.132 1.00 90.56 182 ILE A N 1
ATOM 1415 C CA . ILE A 1 182 ? -19.730 0.625 5.136 1.00 90.56 182 ILE A CA 1
ATOM 1416 C C . ILE A 1 182 ? -18.914 0.715 3.850 1.00 90.56 182 ILE A C 1
ATOM 1418 O O . ILE A 1 182 ? -19.465 0.891 2.762 1.00 90.56 182 ILE A O 1
ATOM 1422 N N . LEU A 1 183 ? -17.595 0.537 3.954 1.00 92.94 183 LEU A N 1
ATOM 1423 C CA . LEU A 1 183 ? -16.741 0.320 2.786 1.00 92.94 183 LEU A CA 1
ATOM 1424 C C . LEU A 1 183 ? -16.293 -1.139 2.715 1.00 92.94 183 LEU A C 1
ATOM 1426 O O . LEU A 1 183 ? -15.587 -1.646 3.590 1.00 92.94 183 LEU A O 1
ATOM 1430 N N . ARG A 1 184 ? -16.673 -1.798 1.620 1.00 94.69 184 ARG A N 1
ATOM 1431 C CA . ARG A 1 184 ? -16.237 -3.154 1.283 1.00 94.69 184 ARG A CA 1
ATOM 1432 C C . ARG A 1 184 ? -14.942 -3.126 0.487 1.00 94.69 184 ARG A C 1
ATOM 1434 O O . ARG A 1 184 ? -14.710 -2.207 -0.300 1.00 94.69 184 ARG A O 1
ATOM 1441 N N . LEU A 1 185 ? -14.158 -4.199 0.610 1.00 94.38 185 LEU A N 1
ATOM 1442 C CA . LEU A 1 185 ? -12.989 -4.405 -0.241 1.00 94.38 185 LEU A CA 1
ATOM 1443 C C . LEU A 1 185 ? -13.391 -4.384 -1.722 1.00 94.38 185 LEU A C 1
ATOM 1445 O O . LEU A 1 185 ? -12.781 -3.661 -2.498 1.00 94.38 185 LEU A O 1
ATOM 1449 N N . ASP A 1 186 ? -14.450 -5.101 -2.104 1.00 93.81 186 ASP A N 1
ATOM 1450 C CA . ASP A 1 186 ? -14.895 -5.184 -3.502 1.00 93.81 186 ASP A CA 1
ATOM 1451 C C . ASP A 1 186 ? -15.173 -3.807 -4.115 1.00 93.81 186 ASP A C 1
ATOM 1453 O O . ASP A 1 186 ? -14.713 -3.525 -5.220 1.00 93.81 186 ASP A O 1
ATOM 1457 N N . THR A 1 187 ? -15.824 -2.916 -3.364 1.00 94.62 187 THR A N 1
ATOM 1458 C CA . THR A 1 187 ? -16.108 -1.538 -3.785 1.00 94.62 187 THR A CA 1
ATOM 1459 C C . THR A 1 187 ? -14.823 -0.739 -4.017 1.00 94.62 187 THR A C 1
ATOM 1461 O O . THR A 1 187 ? -14.669 -0.086 -5.050 1.00 94.62 187 THR A O 1
ATOM 1464 N N . LEU A 1 188 ? -13.850 -0.836 -3.106 1.00 95.56 188 LEU A N 1
ATOM 1465 C CA . LEU A 1 188 ? -12.540 -0.201 -3.283 1.00 95.56 188 LEU A CA 1
ATOM 1466 C C . LEU A 1 188 ? -11.805 -0.753 -4.517 1.00 95.56 188 LEU A C 1
ATOM 1468 O O . LEU A 1 188 ? -11.176 -0.005 -5.268 1.00 95.56 188 LEU A O 1
ATOM 1472 N N . LEU A 1 189 ? -11.896 -2.062 -4.752 1.00 94.19 189 LEU A N 1
ATOM 1473 C CA . LEU A 1 189 ? -11.261 -2.721 -5.891 1.00 94.19 189 LEU A CA 1
ATOM 1474 C C . LEU A 1 189 ? -11.937 -2.404 -7.223 1.00 94.19 189 LEU A C 1
ATOM 1476 O O . LEU A 1 189 ? -11.267 -2.386 -8.258 1.00 94.19 189 LEU A O 1
ATOM 1480 N N . GLU A 1 190 ? -13.243 -2.155 -7.217 1.00 94.31 190 GLU A N 1
ATOM 1481 C CA . GLU A 1 190 ? -13.975 -1.619 -8.360 1.00 94.31 190 GLU A CA 1
ATOM 1482 C C . GLU A 1 190 ? -13.485 -0.221 -8.711 1.00 94.31 190 GLU A C 1
ATOM 1484 O O . GLU A 1 190 ? -13.150 0.014 -9.870 1.00 94.31 190 GLU A O 1
ATOM 1489 N N . TRP A 1 191 ? -13.331 0.671 -7.728 1.00 94.75 191 TRP A N 1
ATOM 1490 C CA . TRP A 1 191 ? -12.755 1.998 -7.966 1.00 94.75 191 TRP A CA 1
ATOM 1491 C C . TRP A 1 191 ? -11.320 1.903 -8.482 1.00 94.75 191 TRP A C 1
ATOM 1493 O O . TRP A 1 191 ? -10.955 2.579 -9.444 1.00 94.75 191 TRP A O 1
ATOM 1503 N N . TRP A 1 192 ? -10.513 1.008 -7.909 1.00 94.19 192 TRP A N 1
ATOM 1504 C CA . TRP A 1 192 ? -9.169 0.738 -8.412 1.00 94.19 192 TRP A CA 1
ATOM 1505 C C . TRP A 1 192 ? -9.189 0.243 -9.862 1.00 94.19 192 TRP A C 1
ATOM 1507 O O . TRP A 1 192 ? -8.414 0.718 -10.687 1.00 94.19 192 TRP A O 1
ATOM 1517 N N . ARG A 1 193 ? -10.099 -0.673 -10.208 1.00 92.31 193 ARG A N 1
ATOM 1518 C CA . ARG A 1 193 ? -10.260 -1.198 -11.572 1.00 92.31 193 ARG A CA 1
ATOM 1519 C C . ARG A 1 193 ? -10.686 -0.121 -12.557 1.00 92.31 193 ARG A C 1
ATOM 1521 O O . ARG A 1 193 ? -10.141 -0.068 -13.652 1.00 92.31 193 ARG A O 1
ATOM 1528 N N . GLU A 1 194 ? -11.634 0.721 -12.160 1.00 91.62 194 GLU A N 1
ATOM 1529 C CA . GLU A 1 194 ? -12.147 1.828 -12.965 1.00 91.62 194 GLU A CA 1
ATOM 1530 C C . GLU A 1 194 ? -11.012 2.784 -13.356 1.00 91.62 194 GLU A C 1
ATOM 1532 O O . GLU A 1 194 ? -10.934 3.215 -14.504 1.00 91.62 194 GLU A O 1
ATOM 1537 N N . LYS A 1 195 ? -10.106 3.088 -12.417 1.00 89.00 195 LYS A N 1
ATOM 1538 C CA . LYS A 1 195 ? -9.047 4.089 -12.625 1.00 89.00 195 LYS A CA 1
ATOM 1539 C C . LYS A 1 195 ? -7.732 3.518 -13.143 1.00 89.00 195 LYS A C 1
ATOM 1541 O O . LYS A 1 195 ? -7.049 4.190 -13.912 1.00 89.00 195 LYS A O 1
ATOM 1546 N N . ASN A 1 196 ? -7.387 2.295 -12.744 1.00 85.88 196 ASN A N 1
ATOM 1547 C CA . ASN A 1 196 ? -6.081 1.680 -12.988 1.00 85.88 196 ASN A CA 1
ATOM 1548 C C . ASN A 1 196 ? -6.144 0.369 -13.786 1.00 85.88 196 ASN A C 1
ATOM 1550 O O . ASN A 1 196 ? -5.107 -0.231 -14.034 1.00 85.88 196 ASN A O 1
ATOM 1554 N N . GLY A 1 197 ? -7.317 -0.077 -14.249 1.00 80.44 197 GLY A N 1
ATOM 1555 C CA . GLY A 1 197 ? -7.455 -1.334 -14.999 1.00 80.44 197 GLY A CA 1
ATOM 1556 C C . GLY A 1 197 ? -6.713 -1.371 -16.341 1.00 80.44 197 GLY A C 1
ATOM 1557 O O . GLY A 1 197 ? -6.332 -2.446 -16.796 1.00 80.44 197 GLY A O 1
ATOM 1558 N N . SER A 1 198 ? -6.481 -0.214 -16.963 1.00 80.00 198 SER A N 1
ATOM 1559 C CA . SER A 1 198 ? -5.687 -0.076 -18.193 1.00 80.00 198 SER A CA 1
ATOM 1560 C C . SER A 1 198 ? -4.206 0.226 -17.940 1.00 80.00 198 SER A C 1
ATOM 1562 O O . SER A 1 198 ? -3.427 0.281 -18.890 1.00 80.00 198 SER A O 1
ATOM 1564 N N . PHE A 1 199 ? -3.814 0.429 -16.681 1.00 81.62 199 PHE A N 1
ATOM 1565 C CA . PHE A 1 199 ? -2.465 0.819 -16.287 1.00 81.62 199 PHE A CA 1
ATOM 1566 C C . PHE A 1 199 ? -1.767 -0.323 -15.543 1.00 81.62 199 PHE A C 1
ATOM 1568 O O . PHE A 1 199 ? -2.392 -1.168 -14.908 1.00 81.62 199 PHE A O 1
ATOM 1575 N N . CYS A 1 200 ? -0.437 -0.339 -15.594 1.00 81.25 200 CYS A N 1
ATOM 1576 C CA . CYS A 1 200 ? 0.381 -1.326 -14.890 1.00 81.25 200 CYS A CA 1
ATOM 1577 C C . CYS A 1 200 ? 0.758 -0.864 -13.475 1.00 81.25 200 CYS A C 1
ATOM 1579 O O . CYS A 1 200 ? 1.855 -1.170 -13.033 1.00 81.25 200 CYS A O 1
ATOM 1581 N N . SER A 1 201 ? -0.107 -0.121 -12.782 1.00 89.69 201 SER A N 1
ATOM 1582 C CA . SER A 1 201 ? 0.122 0.299 -11.393 1.00 89.69 201 SER A CA 1
ATOM 1583 C C . SER A 1 201 ? -0.295 -0.802 -10.414 1.00 89.69 201 SER A C 1
ATOM 1585 O O . SER A 1 201 ? -1.107 -1.677 -10.737 1.00 89.69 201 SER A O 1
ATOM 1587 N N . ARG A 1 202 ? 0.230 -0.757 -9.188 1.00 93.19 202 ARG A N 1
ATOM 1588 C CA . ARG A 1 202 ? -0.161 -1.657 -8.092 1.00 93.19 202 ARG A CA 1
ATOM 1589 C C . ARG A 1 202 ? -0.705 -0.901 -6.887 1.00 93.19 202 ARG A C 1
ATOM 1591 O O . ARG A 1 202 ? -0.327 0.242 -6.641 1.00 93.19 202 ARG A O 1
ATOM 1598 N N . LEU A 1 203 ? -1.536 -1.586 -6.108 1.00 95.69 203 LEU A N 1
ATOM 1599 C CA . LEU A 1 203 ? -2.133 -1.079 -4.875 1.00 95.69 203 LEU A CA 1
ATOM 1600 C C . LEU A 1 203 ? -1.679 -1.928 -3.681 1.00 95.69 203 LEU A C 1
ATOM 1602 O O . LEU A 1 203 ? -1.807 -3.152 -3.688 1.00 95.69 203 LEU A O 1
ATOM 1606 N N . ILE A 1 204 ? -1.162 -1.281 -2.644 1.00 96.88 204 ILE A N 1
ATOM 1607 C CA . ILE A 1 204 ? -0.799 -1.899 -1.369 1.00 96.88 204 ILE A CA 1
ATOM 1608 C C . ILE A 1 204 ? -1.685 -1.278 -0.298 1.00 96.88 204 ILE A C 1
ATOM 1610 O O . ILE A 1 204 ? -1.664 -0.068 -0.104 1.00 96.88 204 ILE A O 1
ATOM 1614 N N . ILE A 1 205 ? -2.460 -2.107 0.390 1.00 97.38 205 ILE A N 1
ATOM 1615 C CA . ILE A 1 205 ? -3.355 -1.682 1.464 1.00 97.38 205 ILE A CA 1
ATOM 1616 C C . ILE A 1 205 ? -2.755 -2.153 2.787 1.00 97.38 205 ILE A C 1
ATOM 1618 O O . ILE A 1 205 ? -2.465 -3.337 2.941 1.00 97.38 205 ILE A O 1
ATOM 1622 N N . ILE A 1 206 ? -2.560 -1.244 3.733 1.00 97.06 206 ILE A N 1
ATOM 1623 C CA . ILE A 1 206 ? -2.050 -1.529 5.074 1.00 97.06 206 ILE A CA 1
ATOM 1624 C C . ILE A 1 206 ? -3.177 -1.243 6.061 1.00 97.06 206 ILE A C 1
ATOM 1626 O O . ILE A 1 206 ? -3.708 -0.135 6.092 1.00 97.06 206 ILE A O 1
ATOM 1630 N N . LEU A 1 207 ? -3.552 -2.255 6.837 1.00 95.19 207 LEU A N 1
ATOM 1631 C CA . LEU A 1 207 ? -4.678 -2.218 7.757 1.00 95.19 207 LEU A CA 1
ATOM 1632 C C . LEU A 1 207 ? -4.188 -2.425 9.189 1.00 95.19 207 LEU A C 1
ATOM 1634 O O . LEU A 1 207 ? -3.773 -3.528 9.548 1.00 95.19 207 LEU A O 1
ATOM 1638 N N . ASP A 1 208 ? -4.319 -1.394 10.014 1.00 92.69 208 ASP A N 1
ATOM 1639 C CA . ASP A 1 208 ? -4.222 -1.507 11.470 1.00 92.69 208 ASP A CA 1
ATOM 1640 C C . ASP A 1 208 ? -5.635 -1.436 12.060 1.00 92.69 208 ASP A C 1
ATOM 1642 O O . ASP A 1 208 ? -6.140 -0.372 12.421 1.00 92.69 208 ASP A O 1
ATOM 1646 N N . SER A 1 209 ? -6.317 -2.581 12.026 1.00 89.56 209 SER A N 1
ATOM 1647 C CA . SER A 1 209 ? -7.712 -2.749 12.445 1.00 89.56 209 SER A CA 1
ATOM 1648 C C . SER A 1 209 ? -7.910 -4.121 13.083 1.00 89.56 209 SER A C 1
ATOM 1650 O O . SER A 1 209 ? -7.188 -5.066 12.753 1.00 89.56 209 SER A O 1
ATOM 1652 N N . GLU A 1 210 ? -8.910 -4.249 13.960 1.00 84.94 210 GLU A N 1
ATOM 1653 C CA . GLU A 1 210 ? -9.199 -5.508 14.662 1.00 84.94 210 GLU A CA 1
ATOM 1654 C C . GLU A 1 210 ? -9.501 -6.665 13.694 1.00 84.94 210 GLU A C 1
ATOM 1656 O O . GLU A 1 210 ? -9.003 -7.777 13.872 1.00 84.94 210 GLU A O 1
ATOM 1661 N N . ASN A 1 211 ? -10.276 -6.403 12.633 1.00 87.12 211 ASN A N 1
ATOM 1662 C CA . ASN A 1 211 ? -10.747 -7.418 11.690 1.00 87.12 211 ASN A CA 1
ATOM 1663 C C . ASN A 1 211 ? -10.086 -7.286 10.309 1.00 87.12 211 ASN A C 1
ATOM 1665 O O . ASN A 1 211 ? -10.759 -7.247 9.283 1.00 87.12 211 ASN A O 1
ATOM 1669 N N . SER A 1 212 ? -8.753 -7.257 10.245 1.00 89.69 212 SER A N 1
ATOM 1670 C CA . SER A 1 212 ? -8.0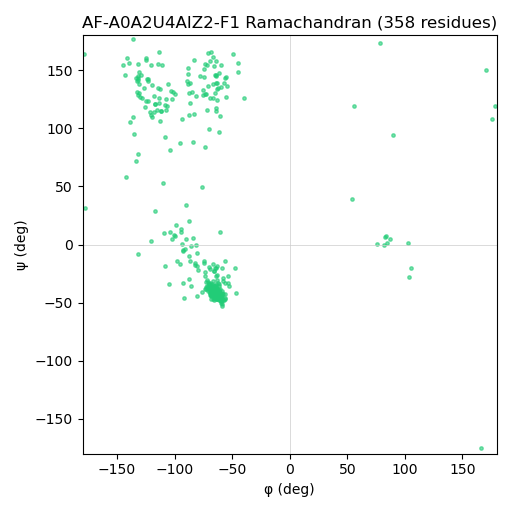27 -7.142 8.963 1.00 89.69 212 SER A CA 1
ATOM 1671 C C . SER A 1 212 ? -7.903 -8.465 8.176 1.00 89.69 212 SER A C 1
ATOM 1673 O O . SER A 1 212 ? -7.709 -8.478 6.954 1.00 89.69 212 SER A O 1
ATOM 1675 N N . THR A 1 213 ? -8.029 -9.611 8.859 1.00 91.81 213 THR A N 1
ATOM 1676 C CA . THR A 1 213 ? -7.783 -10.945 8.277 1.00 91.81 213 THR A CA 1
ATOM 1677 C C . THR A 1 213 ? -8.711 -11.342 7.116 1.00 91.81 213 THR A C 1
ATOM 1679 O O . THR A 1 213 ? -8.229 -12.035 6.209 1.00 91.81 213 THR A O 1
ATOM 1682 N N . PRO A 1 214 ? -9.999 -10.934 7.059 1.00 93.75 214 PRO A N 1
ATOM 1683 C CA . PRO A 1 214 ? -10.864 -11.247 5.925 1.00 93.75 214 PRO A CA 1
ATOM 1684 C C . PRO A 1 214 ? -10.343 -10.644 4.617 1.00 93.75 214 PRO A C 1
ATOM 1686 O O . PRO A 1 214 ? -10.223 -11.361 3.625 1.00 93.75 214 PRO A O 1
ATOM 1689 N N . TRP A 1 215 ? -9.912 -9.377 4.621 1.00 94.69 215 TRP A N 1
ATOM 1690 C CA . TRP A 1 215 ? -9.372 -8.717 3.423 1.00 94.69 215 TRP A CA 1
ATOM 1691 C C . TRP A 1 215 ? -8.078 -9.385 2.937 1.00 94.69 215 TRP A C 1
ATOM 1693 O O . TRP A 1 215 ? -7.877 -9.577 1.736 1.00 94.69 215 TRP A O 1
ATOM 1703 N N . VAL A 1 216 ? -7.234 -9.839 3.870 1.00 93.75 216 VAL A N 1
ATOM 1704 C CA . VAL A 1 216 ? -6.017 -10.618 3.579 1.00 93.75 216 VAL A CA 1
ATOM 1705 C C . VAL A 1 216 ? -6.321 -11.969 2.910 1.00 93.75 216 VAL A C 1
ATOM 1707 O O . VAL A 1 216 ? -5.511 -12.474 2.124 1.00 93.75 216 VAL A O 1
ATOM 1710 N N . LYS A 1 217 ? -7.474 -12.582 3.200 1.00 92.81 217 LYS A N 1
ATOM 1711 C CA . LYS A 1 217 ? -7.916 -13.825 2.547 1.00 92.81 217 LYS A CA 1
ATOM 1712 C C . LYS A 1 217 ? -8.542 -13.545 1.183 1.00 92.81 217 LYS A C 1
ATOM 1714 O O . LYS A 1 217 ? -8.209 -14.237 0.220 1.00 92.81 217 LYS A O 1
ATOM 1719 N N . GLU A 1 218 ? -9.397 -12.529 1.087 1.00 93.12 218 GLU A N 1
ATOM 1720 C CA . GLU A 1 218 ? -10.093 -12.168 -0.153 1.00 93.12 218 GLU A CA 1
ATOM 1721 C C . GLU A 1 218 ? -9.126 -11.711 -1.252 1.00 93.12 218 GLU A C 1
ATOM 1723 O O . GLU A 1 218 ? -9.257 -12.143 -2.399 1.00 93.12 218 GLU A O 1
ATOM 1728 N N . VAL A 1 219 ? -8.067 -10.960 -0.913 1.00 93.00 219 VAL A N 1
ATOM 1729 C CA . VAL A 1 219 ? -7.089 -10.486 -1.912 1.00 93.00 219 VAL A CA 1
ATOM 1730 C C . VAL A 1 219 ? -6.422 -11.628 -2.696 1.00 93.00 219 VAL A C 1
ATOM 1732 O O . VAL A 1 219 ? -6.096 -11.476 -3.873 1.00 93.00 219 VAL A O 1
ATOM 1735 N N . ARG A 1 220 ? -6.281 -12.815 -2.090 1.00 91.12 220 ARG A N 1
ATOM 1736 C CA . ARG A 1 220 ? -5.669 -13.998 -2.727 1.00 91.12 220 ARG A CA 1
ATOM 1737 C C . ARG A 1 220 ? -6.532 -14.594 -3.839 1.00 91.12 220 ARG A C 1
ATOM 1739 O O . ARG A 1 220 ? -6.030 -15.343 -4.681 1.00 91.12 220 ARG A O 1
ATOM 1746 N N . LYS A 1 221 ? -7.832 -14.290 -3.852 1.00 91.50 221 LYS A N 1
ATOM 1747 C CA . LYS A 1 221 ? -8.762 -14.757 -4.888 1.00 91.50 221 LYS A CA 1
ATOM 1748 C C . LYS A 1 221 ? -8.685 -13.905 -6.157 1.00 91.50 221 LYS A C 1
ATOM 1750 O O . LYS A 1 221 ? -9.087 -14.378 -7.218 1.00 91.50 221 LYS A O 1
ATOM 1755 N N . ILE A 1 222 ? -8.124 -12.698 -6.066 1.00 89.75 222 ILE A N 1
ATOM 1756 C CA . ILE A 1 222 ? -8.051 -11.732 -7.164 1.00 89.75 222 ILE A CA 1
ATOM 1757 C C . ILE A 1 222 ? -7.011 -12.169 -8.199 1.00 89.75 222 ILE A C 1
ATOM 1759 O O . ILE A 1 222 ? -5.854 -12.455 -7.871 1.00 89.75 222 ILE A O 1
ATOM 1763 N N . ASN A 1 223 ? -7.424 -12.181 -9.468 1.00 84.06 223 ASN A N 1
ATOM 1764 C CA . ASN A 1 223 ? -6.594 -12.657 -10.572 1.00 84.06 223 ASN A CA 1
ATOM 1765 C C . ASN A 1 223 ? -6.014 -11.539 -11.439 1.00 84.06 223 ASN A C 1
ATOM 1767 O O . ASN A 1 223 ? -4.918 -11.715 -11.954 1.00 84.06 223 ASN A O 1
ATOM 1771 N N . ASP A 1 224 ? -6.722 -10.428 -11.634 1.00 84.69 224 ASP A N 1
ATOM 1772 C CA . ASP A 1 224 ? -6.464 -9.540 -12.781 1.00 84.69 224 ASP A CA 1
ATOM 1773 C C . ASP A 1 224 ? -5.828 -8.196 -12.411 1.00 84.69 224 ASP A C 1
ATOM 1775 O O . ASP A 1 224 ? -5.719 -7.306 -13.247 1.00 84.69 224 ASP A O 1
ATOM 1779 N N . GLN A 1 225 ? -5.394 -8.042 -11.162 1.00 87.81 225 GLN A N 1
ATOM 1780 C CA . GLN A 1 225 ? -4.853 -6.796 -10.620 1.00 87.81 225 GLN A CA 1
ATOM 1781 C C . GLN A 1 225 ? -3.648 -7.081 -9.723 1.00 87.81 225 GLN A C 1
ATOM 1783 O O . GLN A 1 225 ? -3.540 -8.172 -9.163 1.00 87.81 225 GLN A O 1
ATOM 1788 N N . TYR A 1 226 ? -2.766 -6.092 -9.563 1.00 92.12 226 TYR A N 1
ATOM 1789 C CA . TYR A 1 226 ? -1.611 -6.158 -8.668 1.00 92.12 226 TYR A CA 1
ATOM 1790 C C . TYR A 1 226 ? -1.957 -5.521 -7.326 1.00 92.12 226 TYR A C 1
ATOM 1792 O O . TYR A 1 226 ? -1.764 -4.325 -7.122 1.00 92.12 226 TYR A O 1
ATOM 1800 N N . ILE A 1 227 ? -2.521 -6.323 -6.427 1.00 94.81 227 ILE A N 1
ATOM 1801 C CA . ILE A 1 227 ? -2.935 -5.863 -5.098 1.00 94.81 227 ILE A CA 1
ATOM 1802 C C . ILE A 1 227 ? -2.252 -6.689 -4.016 1.00 94.81 227 ILE A C 1
ATOM 1804 O O . ILE A 1 227 ? -2.120 -7.913 -4.155 1.00 94.81 227 ILE A O 1
ATOM 1808 N N . ALA A 1 228 ? -1.853 -6.017 -2.942 1.00 95.69 228 ALA A N 1
ATOM 1809 C CA . ALA A 1 228 ? -1.427 -6.624 -1.694 1.00 95.69 228 ALA A CA 1
ATOM 1810 C C . ALA A 1 228 ? -2.174 -5.997 -0.513 1.00 95.69 228 ALA A C 1
ATOM 1812 O O . ALA A 1 228 ? -2.470 -4.804 -0.523 1.00 95.69 228 ALA A O 1
ATOM 1813 N N . VAL A 1 229 ? -2.457 -6.807 0.504 1.00 96.88 229 VAL A N 1
ATOM 1814 C CA . VAL A 1 229 ? -3.034 -6.367 1.777 1.00 96.88 229 VAL A CA 1
ATOM 1815 C C . VAL A 1 229 ? -2.117 -6.833 2.899 1.00 96.88 229 VAL A C 1
ATOM 1817 O O . VAL A 1 229 ? -1.854 -8.030 3.019 1.00 96.88 229 VAL A O 1
ATOM 1820 N N . GLN A 1 230 ? -1.647 -5.894 3.710 1.00 96.38 230 GLN A N 1
ATOM 1821 C CA . GLN A 1 230 ? -1.001 -6.125 4.995 1.00 96.38 230 GLN A CA 1
ATOM 1822 C C . GLN A 1 230 ? -2.023 -5.847 6.092 1.00 96.38 230 GLN A C 1
ATOM 1824 O O . GLN A 1 230 ? -2.675 -4.809 6.082 1.00 96.38 230 GLN A O 1
ATOM 1829 N N . GLY A 1 231 ? -2.150 -6.768 7.032 1.00 94.06 231 GLY A N 1
ATOM 1830 C CA . GLY A 1 231 ? -3.014 -6.646 8.191 1.00 94.06 231 GLY A CA 1
ATOM 1831 C C . GLY A 1 231 ? -2.321 -7.104 9.468 1.00 94.06 231 GLY A C 1
ATOM 1832 O O . GLY A 1 231 ? -1.189 -7.605 9.451 1.00 94.06 231 GLY A O 1
ATOM 1833 N N . ALA A 1 232 ? -3.053 -6.957 10.563 1.00 91.44 232 ALA A N 1
ATOM 1834 C CA . ALA A 1 232 ? -2.687 -7.400 11.895 1.00 91.44 232 ALA A CA 1
ATOM 1835 C C . ALA A 1 232 ? -3.763 -8.323 12.482 1.00 91.44 232 ALA A C 1
ATOM 1837 O O . ALA A 1 232 ? -4.961 -8.111 12.290 1.00 91.44 232 ALA A O 1
ATOM 1838 N N . GLU A 1 233 ? -3.329 -9.342 13.213 1.00 88.81 233 GLU A N 1
ATOM 1839 C CA . GLU A 1 233 ? -4.175 -10.178 14.057 1.00 88.81 233 GLU A CA 1
ATOM 1840 C C . GLU A 1 233 ? -3.809 -9.907 15.519 1.00 88.81 233 GLU A C 1
ATOM 1842 O O . GLU A 1 233 ? -2.687 -10.177 15.958 1.00 88.81 233 GLU A O 1
ATOM 1847 N N . MET A 1 234 ? -4.759 -9.346 16.2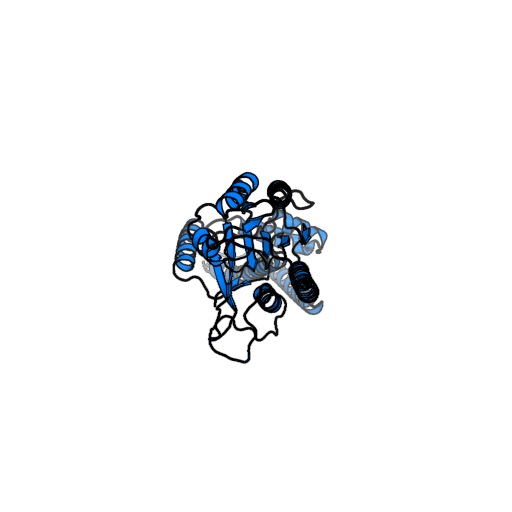65 1.00 84.25 234 MET A N 1
ATOM 1848 C CA . MET A 1 234 ? -4.604 -9.018 17.680 1.00 84.25 234 MET A CA 1
ATOM 1849 C C . MET A 1 234 ? -5.139 -10.182 18.511 1.00 84.25 234 MET A C 1
ATOM 1851 O O . MET A 1 234 ? -6.344 -10.433 18.555 1.00 84.25 234 MET A O 1
ATOM 1855 N N . THR A 1 235 ? -4.241 -10.933 19.147 1.00 74.94 235 THR A N 1
ATOM 1856 C CA . THR A 1 235 ? -4.641 -12.054 20.001 1.00 74.94 235 THR A CA 1
ATOM 1857 C C . THR A 1 235 ? -5.000 -11.509 21.380 1.00 74.94 235 THR A C 1
ATOM 1859 O O . THR A 1 235 ? -4.126 -11.044 22.104 1.00 74.94 235 THR A O 1
ATOM 1862 N N . LYS A 1 236 ? -6.280 -11.584 21.763 1.00 64.06 236 LYS A N 1
ATOM 1863 C CA . LYS A 1 236 ? -6.721 -11.315 23.140 1.00 64.06 236 LYS A CA 1
ATOM 1864 C C . LYS A 1 236 ? -6.310 -12.506 24.012 1.00 64.06 236 LYS A C 1
ATOM 1866 O O . LYS A 1 236 ? -7.070 -13.460 24.155 1.00 64.06 236 LYS A O 1
ATOM 1871 N N . THR A 1 237 ? -5.073 -12.531 24.499 1.00 54.75 237 THR A N 1
ATOM 1872 C CA . THR A 1 237 ? -4.647 -13.542 25.476 1.00 54.75 237 THR A CA 1
ATOM 1873 C C . THR A 1 237 ? -5.357 -13.285 26.802 1.00 54.75 237 THR A C 1
ATOM 1875 O O . THR A 1 237 ? -5.327 -12.171 27.310 1.00 54.75 237 THR A O 1
ATOM 1878 N N . ILE A 1 238 ? -6.031 -14.314 27.322 1.00 52.75 238 ILE A N 1
ATOM 1879 C CA . ILE A 1 238 ? -6.806 -14.275 28.575 1.00 52.75 238 ILE A CA 1
ATOM 1880 C C . ILE A 1 238 ? -5.891 -14.460 29.803 1.00 52.75 238 ILE A C 1
ATOM 1882 O O . ILE A 1 238 ? -6.270 -14.073 30.900 1.00 52.75 238 ILE A O 1
ATOM 1886 N N . ASP A 1 239 ? -4.671 -14.971 29.612 1.00 50.25 239 ASP A N 1
ATOM 1887 C CA . ASP A 1 239 ? -3.689 -15.198 30.675 1.00 50.25 239 ASP A CA 1
ATOM 1888 C C . ASP A 1 239 ? -2.411 -14.392 30.419 1.00 50.25 239 ASP A C 1
ATOM 1890 O O . ASP A 1 239 ? -1.682 -14.686 29.471 1.00 50.25 239 ASP A O 1
ATOM 1894 N N . ILE A 1 240 ? -2.201 -13.363 31.246 1.00 49.09 240 ILE A N 1
ATOM 1895 C CA . ILE A 1 240 ? -0.968 -12.886 31.908 1.00 49.09 240 ILE A CA 1
ATOM 1896 C C . ILE A 1 240 ? -1.406 -11.594 32.621 1.00 49.09 240 ILE A C 1
ATOM 1898 O O . ILE A 1 240 ? -1.674 -10.590 31.968 1.00 49.09 240 ILE A O 1
ATOM 1902 N N . GLU A 1 241 ? -1.503 -11.623 33.953 1.00 51.25 241 GLU A N 1
ATOM 1903 C CA . GLU A 1 241 ? -1.978 -10.531 34.833 1.00 51.25 241 GLU A CA 1
ATOM 1904 C C . GLU A 1 241 ? -1.148 -9.219 34.775 1.00 51.25 241 GLU A C 1
ATOM 1906 O O . GLU A 1 241 ? -1.353 -8.324 35.588 1.00 51.25 241 GLU A O 1
ATOM 1911 N N . GLU A 1 242 ? -0.226 -9.067 33.818 1.00 52.09 242 GLU A N 1
ATOM 1912 C CA . GLU A 1 242 ? 0.769 -7.982 33.773 1.00 52.09 242 GLU A CA 1
ATOM 1913 C C . GLU A 1 242 ? 0.902 -7.256 32.421 1.00 52.09 242 GLU A C 1
ATOM 1915 O O . GLU A 1 242 ? 1.598 -6.243 32.361 1.00 52.09 242 GLU A O 1
ATOM 1920 N N . ALA A 1 243 ? 0.270 -7.723 31.335 1.00 56.28 243 ALA A N 1
ATOM 1921 C CA . ALA A 1 243 ? 0.429 -7.108 30.012 1.00 56.28 243 ALA A CA 1
ATOM 1922 C C . ALA A 1 243 ? -0.867 -6.454 29.520 1.00 56.28 243 ALA A C 1
ATOM 1924 O O . ALA A 1 243 ? -1.907 -7.111 29.436 1.00 56.28 243 ALA A O 1
ATOM 1925 N N . ASP A 1 244 ? -0.785 -5.174 29.145 1.00 62.50 244 ASP A N 1
ATOM 1926 C CA . ASP A 1 244 ? -1.901 -4.465 28.521 1.00 62.50 244 ASP A CA 1
ATOM 1927 C C . ASP A 1 244 ? -2.361 -5.199 27.246 1.00 62.50 244 ASP A C 1
ATOM 1929 O O . ASP A 1 244 ? -1.530 -5.694 26.470 1.00 62.50 244 ASP A O 1
ATOM 1933 N N . PRO A 1 245 ? -3.681 -5.297 27.003 1.00 71.50 245 PRO A N 1
ATOM 1934 C CA . PRO A 1 245 ? -4.199 -5.946 25.808 1.00 71.50 245 PRO A CA 1
ATOM 1935 C C . PRO A 1 245 ? -3.708 -5.216 24.547 1.00 71.50 245 PRO A C 1
ATOM 1937 O O . PRO A 1 245 ? -3.575 -3.992 24.575 1.00 71.50 245 PRO A O 1
ATOM 1940 N N . PRO A 1 246 ? -3.487 -5.928 23.422 1.00 76.62 246 PRO A N 1
ATOM 1941 C CA . PRO A 1 246 ? -3.073 -5.292 22.176 1.00 76.62 246 PRO A CA 1
ATOM 1942 C C . PRO A 1 246 ? -4.121 -4.277 21.715 1.00 76.62 246 PRO A C 1
ATOM 1944 O O . PRO A 1 246 ? -5.324 -4.557 21.728 1.00 76.62 246 PRO A O 1
ATOM 1947 N N . GLN A 1 247 ? -3.654 -3.107 21.296 1.00 81.88 247 GLN A N 1
ATOM 1948 C CA . GLN A 1 247 ? -4.487 -1.976 20.910 1.00 81.88 247 GLN A CA 1
ATOM 1949 C C . GLN A 1 247 ? -4.158 -1.502 19.487 1.00 81.88 247 GLN A C 1
ATOM 1951 O O . GLN A 1 247 ? -3.081 -1.752 18.940 1.00 81.88 247 GLN A O 1
ATOM 1956 N N . LEU A 1 248 ? -5.113 -0.800 18.867 1.00 84.88 248 LEU A N 1
ATOM 1957 C CA . LEU A 1 248 ? -4.919 -0.164 17.560 1.00 84.88 248 LEU A CA 1
ATOM 1958 C C . LEU A 1 248 ? -3.712 0.775 17.602 1.00 84.88 248 LEU A C 1
ATOM 1960 O O . LEU A 1 248 ? -3.643 1.651 18.463 1.00 84.88 248 LEU A O 1
ATOM 1964 N N . GLY A 1 249 ? -2.777 0.595 16.671 1.00 85.81 249 GLY A N 1
ATOM 1965 C CA . GLY A 1 249 ? -1.526 1.348 16.605 1.00 85.81 249 GLY A CA 1
ATOM 1966 C C . GLY A 1 249 ? -0.289 0.576 17.039 1.00 85.81 249 GLY A C 1
ATOM 1967 O O . GLY A 1 249 ? 0.810 0.941 16.614 1.00 85.81 249 GLY A O 1
ATOM 1968 N N . ASP A 1 250 ? -0.436 -0.506 17.809 1.00 89.19 250 ASP A N 1
ATOM 1969 C CA . ASP A 1 250 ? 0.700 -1.350 18.201 1.00 89.19 250 ASP A CA 1
ATOM 1970 C C . ASP A 1 250 ? 1.320 -2.030 16.978 1.00 89.19 250 ASP A C 1
ATOM 1972 O O . ASP A 1 250 ? 2.541 -2.027 16.804 1.00 89.19 250 ASP A O 1
ATOM 1976 N N . PHE A 1 251 ? 0.471 -2.526 16.068 1.00 92.19 251 PHE A N 1
ATOM 1977 C CA . PHE A 1 251 ? 0.925 -3.048 14.784 1.00 92.19 251 PHE A CA 1
ATOM 1978 C C . PHE A 1 251 ? 1.674 -1.981 13.989 1.00 92.19 251 PHE A C 1
ATOM 1980 O O . PHE A 1 251 ? 2.788 -2.234 13.536 1.00 92.19 251 PHE A O 1
ATOM 1987 N N . THR A 1 252 ? 1.091 -0.792 13.829 1.00 93.56 252 THR A N 1
ATOM 1988 C CA . THR A 1 252 ? 1.707 0.291 13.054 1.00 93.56 252 THR A CA 1
ATOM 1989 C C . THR A 1 252 ? 3.057 0.700 13.619 1.00 93.56 252 THR A C 1
ATOM 1991 O O . THR A 1 252 ? 4.012 0.861 12.862 1.00 93.56 252 THR A O 1
ATOM 1994 N N . LYS A 1 253 ? 3.171 0.825 14.943 1.00 91.62 253 LYS A N 1
ATOM 1995 C CA . LYS A 1 253 ? 4.428 1.161 15.613 1.00 91.62 253 LYS A CA 1
ATOM 1996 C C . LYS A 1 253 ? 5.517 0.134 15.297 1.00 91.62 253 LYS A C 1
ATOM 1998 O O . LYS A 1 253 ? 6.587 0.517 14.821 1.00 91.62 253 LYS A O 1
ATOM 2003 N N . ASP A 1 254 ? 5.229 -1.148 15.504 1.00 91.62 254 ASP A N 1
ATOM 2004 C CA . ASP A 1 254 ? 6.181 -2.236 15.263 1.00 91.62 254 ASP A CA 1
ATOM 2005 C C . ASP A 1 254 ? 6.521 -2.387 13.775 1.00 91.62 254 ASP A C 1
ATOM 2007 O O . ASP A 1 254 ? 7.677 -2.590 13.403 1.00 91.62 254 ASP A O 1
ATOM 2011 N N . TRP A 1 255 ? 5.519 -2.270 12.903 1.00 93.94 255 TRP A N 1
ATOM 2012 C CA . TRP A 1 255 ? 5.673 -2.423 11.460 1.00 93.94 255 TRP A CA 1
ATOM 2013 C C . TRP A 1 255 ? 6.474 -1.286 10.831 1.00 93.94 255 TRP A C 1
ATOM 2015 O O . TRP A 1 255 ? 7.353 -1.542 10.004 1.00 93.94 255 TRP A O 1
ATOM 2025 N N . VAL A 1 256 ? 6.227 -0.042 11.244 1.00 93.56 256 VAL A N 1
ATOM 2026 C CA . VAL A 1 256 ? 7.029 1.102 10.804 1.00 93.56 256 VAL A CA 1
ATOM 2027 C C . VAL A 1 256 ? 8.456 0.969 11.326 1.00 93.56 256 VAL A C 1
ATOM 2029 O O . VAL A 1 256 ? 9.397 1.165 10.563 1.00 93.56 256 VAL A O 1
ATOM 2032 N N . GLU A 1 257 ? 8.653 0.589 12.590 1.00 92.50 257 GLU A N 1
ATOM 2033 C CA . GLU A 1 257 ? 10.004 0.433 13.133 1.00 92.50 257 GLU A CA 1
ATOM 2034 C C . GLU A 1 257 ? 10.777 -0.704 12.454 1.00 92.50 257 GLU A C 1
ATOM 2036 O O . GLU A 1 257 ? 11.971 -0.573 12.204 1.00 92.50 257 GLU A O 1
ATOM 2041 N N . TYR A 1 258 ? 10.111 -1.797 12.082 1.00 91.44 258 TYR A N 1
ATOM 2042 C CA . TYR A 1 258 ? 10.717 -2.873 11.294 1.00 91.44 258 TYR A CA 1
ATOM 2043 C C . TYR A 1 258 ? 11.162 -2.413 9.894 1.00 91.44 258 TYR A C 1
ATOM 2045 O O . TYR A 1 258 ? 12.189 -2.866 9.394 1.00 91.44 258 TYR A O 1
ATOM 2053 N N . ASN A 1 259 ? 10.398 -1.528 9.247 1.00 91.50 259 ASN A N 1
ATOM 2054 C CA . ASN A 1 259 ? 10.690 -1.081 7.882 1.00 91.50 259 ASN A CA 1
ATOM 2055 C C . ASN A 1 259 ? 11.639 0.121 7.812 1.00 91.50 259 ASN A C 1
ATOM 2057 O O . ASN A 1 259 ? 12.392 0.242 6.848 1.00 91.50 259 ASN A O 1
ATOM 2061 N N . CYS A 1 260 ? 11.633 0.989 8.825 1.00 89.56 260 CYS A N 1
ATOM 2062 C CA . CYS A 1 260 ? 12.434 2.213 8.835 1.00 89.56 260 CYS A CA 1
ATOM 2063 C C . CYS A 1 260 ? 13.748 2.090 9.616 1.00 89.56 260 CYS A C 1
ATOM 2065 O O . CYS A 1 260 ? 14.605 2.965 9.491 1.00 89.56 260 CYS A O 1
ATOM 2067 N N . ASN A 1 261 ? 13.921 1.048 10.435 1.00 86.94 261 ASN A N 1
ATOM 2068 C CA . ASN A 1 261 ? 15.126 0.868 11.235 1.00 86.94 261 ASN A CA 1
ATOM 2069 C C . ASN A 1 261 ? 15.830 -0.457 10.915 1.00 86.94 261 ASN A C 1
ATOM 2071 O O . ASN A 1 261 ? 15.335 -1.544 11.205 1.00 86.94 261 ASN A O 1
ATOM 2075 N N . SER A 1 262 ? 17.029 -0.353 10.342 1.00 73.94 262 SER A N 1
ATOM 2076 C CA . SER A 1 262 ? 17.851 -1.499 9.949 1.00 73.94 262 SER A CA 1
ATOM 2077 C C . SER A 1 262 ? 18.524 -2.218 11.122 1.00 73.94 262 SER A C 1
ATOM 2079 O O . SER A 1 262 ? 18.969 -3.350 10.944 1.00 73.94 262 SER A O 1
ATOM 2081 N N . THR A 1 263 ? 18.602 -1.601 12.307 1.00 75.69 263 THR A N 1
ATOM 2082 C CA . THR A 1 263 ? 19.224 -2.185 13.512 1.00 75.69 263 THR A CA 1
ATOM 2083 C C . THR A 1 263 ? 18.211 -2.762 14.498 1.00 75.69 263 THR A C 1
ATOM 2085 O O . THR A 1 263 ? 18.568 -3.125 15.618 1.00 75.69 263 THR A O 1
ATOM 2088 N N . ASN A 1 264 ? 16.942 -2.828 14.107 1.00 78.38 264 ASN A N 1
ATOM 2089 C CA . ASN A 1 264 ? 15.879 -3.292 14.975 1.00 78.38 264 ASN A CA 1
ATOM 2090 C C . ASN A 1 264 ? 15.912 -4.822 15.171 1.00 78.38 264 ASN A C 1
ATOM 2092 O O . ASN A 1 264 ? 16.179 -5.579 14.240 1.00 78.38 264 ASN A O 1
ATOM 2096 N N . ASN A 1 265 ? 15.566 -5.273 16.378 1.00 76.75 265 ASN A N 1
ATOM 2097 C CA . ASN A 1 265 ? 15.484 -6.683 16.765 1.00 76.75 265 ASN A CA 1
ATOM 2098 C C . ASN A 1 265 ? 14.066 -7.277 16.628 1.00 76.75 265 ASN A C 1
ATOM 2100 O O . ASN A 1 265 ? 13.818 -8.375 17.123 1.00 76.75 265 ASN A O 1
ATOM 2104 N N . ILE A 1 266 ? 13.116 -6.582 15.984 1.00 82.38 266 ILE A N 1
ATOM 2105 C CA . ILE A 1 266 ? 11.754 -7.106 15.794 1.00 82.38 266 ILE A CA 1
ATOM 2106 C C . ILE A 1 266 ? 11.780 -8.367 14.921 1.00 82.38 266 ILE A C 1
ATOM 2108 O O . ILE A 1 266 ? 12.117 -8.335 13.736 1.00 82.38 266 ILE A O 1
ATOM 2112 N N . CYS A 1 267 ? 11.339 -9.477 15.514 1.00 82.88 267 CYS A N 1
ATOM 2113 C CA . CYS A 1 267 ? 11.179 -10.763 14.855 1.00 82.88 267 CYS A CA 1
ATOM 2114 C C . CYS A 1 267 ? 9.693 -11.133 14.776 1.00 82.88 267 CYS A C 1
ATOM 2116 O O . CYS A 1 267 ? 9.076 -11.515 15.770 1.00 82.88 267 CYS A O 1
ATOM 2118 N N . TRP A 1 268 ? 9.106 -11.046 13.580 1.00 84.75 268 TRP A N 1
ATOM 2119 C CA . TRP A 1 268 ? 7.681 -11.343 13.382 1.00 84.75 268 TRP A CA 1
ATOM 2120 C C . TRP A 1 268 ? 7.317 -12.812 13.633 1.00 84.75 268 TRP A C 1
ATOM 2122 O O . TRP A 1 268 ? 6.166 -13.081 13.956 1.00 84.75 268 TRP A O 1
ATOM 2132 N N . THR A 1 269 ? 8.276 -13.740 13.540 1.00 80.88 269 THR A N 1
ATOM 2133 C CA . THR A 1 269 ? 8.073 -15.186 13.760 1.00 80.88 269 THR A CA 1
ATOM 2134 C C . THR A 1 269 ? 8.182 -15.616 15.224 1.00 80.88 269 THR A C 1
ATOM 2136 O O . THR A 1 269 ? 8.084 -16.806 15.532 1.00 80.88 269 THR A O 1
ATOM 2139 N N . GLU A 1 270 ? 8.462 -14.683 16.135 1.00 80.69 270 GLU A N 1
ATOM 2140 C CA . GLU A 1 270 ? 8.594 -14.982 17.556 1.00 80.69 270 GLU A CA 1
ATOM 2141 C C . GLU A 1 270 ? 7.256 -15.451 18.151 1.00 80.69 270 GLU A C 1
ATOM 2143 O O . GLU A 1 270 ? 6.200 -14.842 17.956 1.00 80.69 270 GLU A O 1
ATOM 2148 N N . LYS A 1 271 ? 7.294 -16.570 18.880 1.00 72.88 271 LYS A N 1
ATOM 2149 C CA . LYS A 1 271 ? 6.107 -17.131 19.532 1.00 72.88 271 LYS A CA 1
ATOM 2150 C C . LYS A 1 271 ? 5.762 -16.298 20.766 1.00 72.88 271 LYS A C 1
ATOM 2152 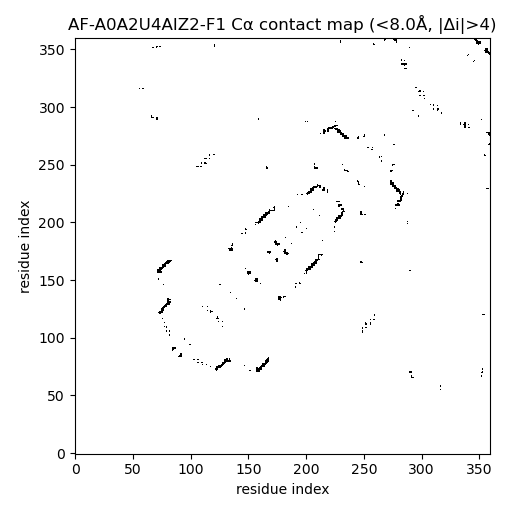O O . LYS A 1 271 ? 6.634 -16.039 21.582 1.00 72.88 271 LYS A O 1
ATOM 2157 N N . GLY A 1 272 ? 4.486 -15.950 20.923 1.00 70.69 272 GLY A N 1
ATOM 2158 C CA . GLY A 1 272 ? 3.983 -15.219 22.094 1.00 70.69 272 GLY A CA 1
ATOM 2159 C C . GLY A 1 272 ? 3.726 -13.728 21.871 1.00 70.69 272 GLY A C 1
ATOM 2160 O O . GLY A 1 272 ? 3.274 -13.065 22.797 1.00 70.69 272 GLY A O 1
ATOM 2161 N N . ARG A 1 273 ? 3.943 -13.192 20.659 1.00 80.06 273 ARG A N 1
ATOM 2162 C CA . ARG A 1 273 ? 3.543 -11.810 20.343 1.00 80.06 273 ARG A CA 1
ATOM 2163 C C . ARG A 1 273 ? 2.025 -11.643 20.438 1.00 80.06 273 ARG A C 1
ATOM 2165 O O . ARG A 1 273 ? 1.271 -12.446 19.882 1.00 80.06 273 ARG A O 1
ATOM 2172 N N . THR A 1 274 ? 1.603 -10.564 21.092 1.00 82.50 274 THR A N 1
ATOM 2173 C CA . THR A 1 274 ? 0.198 -10.137 21.200 1.00 82.50 274 THR A CA 1
ATOM 2174 C C . THR A 1 274 ? -0.356 -9.684 19.847 1.00 82.50 274 THR A C 1
ATOM 2176 O O . THR A 1 274 ? -1.502 -9.981 19.506 1.00 82.50 274 THR A O 1
ATOM 2179 N N . VAL A 1 275 ? 0.491 -9.038 19.039 1.00 86.56 275 VAL A N 1
ATOM 2180 C CA . VAL A 1 275 ? 0.193 -8.592 17.675 1.00 86.56 275 VAL A CA 1
ATOM 2181 C C . VAL A 1 275 ? 0.955 -9.449 16.669 1.00 86.56 275 VAL A C 1
ATOM 2183 O O . VAL A 1 275 ? 2.189 -9.488 16.664 1.00 86.56 275 VAL A O 1
ATOM 2186 N N . LYS A 1 276 ? 0.215 -10.123 15.788 1.00 90.50 276 LYS A N 1
ATOM 2187 C CA . LYS A 1 276 ? 0.765 -10.903 14.675 1.00 90.50 276 LYS A CA 1
ATOM 2188 C C . LYS A 1 276 ? 0.545 -10.174 13.366 1.00 90.50 276 LYS A C 1
ATOM 2190 O O . LYS A 1 276 ? -0.538 -9.653 13.116 1.00 90.50 276 LYS A O 1
ATOM 2195 N N . ALA A 1 277 ? 1.550 -10.183 12.503 1.00 91.94 277 ALA A N 1
ATOM 2196 C CA . ALA A 1 277 ? 1.408 -9.637 11.166 1.00 91.94 277 ALA A CA 1
ATOM 2197 C C . ALA A 1 277 ? 0.891 -10.709 10.209 1.00 91.94 277 ALA A C 1
ATOM 2199 O O . ALA A 1 277 ? 1.349 -11.854 10.212 1.00 91.94 277 ALA A O 1
ATOM 2200 N N . VAL A 1 278 ? -0.042 -10.334 9.344 1.00 93.38 278 VAL A N 1
ATOM 2201 C CA . VAL A 1 278 ? -0.545 -11.199 8.279 1.00 93.38 278 VAL A CA 1
ATOM 2202 C C . VAL A 1 278 ? -0.587 -10.419 6.982 1.00 93.38 278 VAL A C 1
ATOM 2204 O O . VAL A 1 278 ? -0.931 -9.245 6.961 1.00 93.38 278 VAL A O 1
ATOM 2207 N N . TYR A 1 279 ? -0.275 -11.069 5.867 1.00 95.62 279 TYR A N 1
ATOM 2208 C CA . TYR A 1 279 ? -0.440 -10.433 4.568 1.00 95.62 279 TYR A CA 1
ATOM 2209 C C . TYR A 1 279 ? -0.960 -11.403 3.512 1.00 95.62 279 TYR A C 1
ATOM 2211 O O . TYR A 1 279 ? -0.935 -12.638 3.649 1.00 95.62 279 TYR A O 1
ATOM 2219 N N . GLY A 1 280 ? -1.498 -10.818 2.452 1.00 93.75 280 GLY A N 1
ATOM 2220 C CA . GLY A 1 280 ? -2.042 -11.509 1.300 1.00 93.75 280 GLY A CA 1
ATOM 2221 C C . GLY A 1 280 ? -1.722 -10.733 0.037 1.00 93.75 280 GLY A C 1
ATOM 2222 O O . GLY A 1 280 ? -1.678 -9.506 0.040 1.00 93.75 280 GLY A O 1
ATOM 2223 N N . VAL A 1 281 ? -1.499 -11.461 -1.049 1.00 94.31 281 VAL A N 1
ATOM 2224 C CA . VAL A 1 281 ? -1.240 -10.878 -2.363 1.00 94.31 281 VAL A CA 1
ATOM 2225 C C . VAL A 1 281 ? -2.133 -11.530 -3.407 1.00 94.31 281 VAL A C 1
ATOM 2227 O O . VAL A 1 281 ? -2.474 -12.708 -3.306 1.00 94.31 281 VAL A O 1
ATOM 2230 N N . SER A 1 282 ? -2.501 -10.744 -4.410 1.00 93.31 282 SER A N 1
ATOM 2231 C CA . SER A 1 282 ? -3.169 -11.196 -5.634 1.00 93.31 282 SER A CA 1
ATOM 2232 C C . SER A 1 282 ? -2.329 -12.221 -6.407 1.00 93.31 282 SER A C 1
ATOM 2234 O O . SER A 1 282 ? -1.097 -12.222 -6.344 1.00 93.31 282 SER A O 1
ATOM 2236 N N . LYS A 1 283 ? -2.974 -13.080 -7.207 1.00 88.00 283 LYS A N 1
ATOM 2237 C CA . LYS A 1 283 ? -2.280 -14.191 -7.895 1.00 88.00 283 LYS A CA 1
ATOM 2238 C C . LYS A 1 283 ? -1.238 -13.738 -8.917 1.00 88.00 283 LYS A C 1
ATOM 2240 O O . LYS A 1 283 ? -0.300 -14.481 -9.201 1.00 88.00 283 LYS A O 1
ATOM 2245 N N . ARG A 1 284 ? -1.412 -12.544 -9.493 1.00 85.69 284 ARG A N 1
ATOM 2246 C CA . ARG A 1 284 ? -0.478 -11.949 -10.463 1.00 85.69 284 ARG A CA 1
ATOM 2247 C C . ARG A 1 284 ? 0.550 -11.022 -9.829 1.00 85.69 284 ARG A C 1
ATOM 2249 O O . ARG A 1 284 ? 1.408 -10.521 -10.545 1.00 85.69 284 ARG A O 1
ATOM 2256 N N . TRP A 1 285 ? 0.537 -10.833 -8.506 1.00 87.25 285 TRP A N 1
ATOM 2257 C CA . TRP A 1 285 ? 1.490 -9.963 -7.809 1.00 87.25 285 TRP A CA 1
ATOM 2258 C C . TRP A 1 285 ? 2.943 -10.188 -8.245 1.00 87.25 285 TRP A C 1
ATOM 2260 O O . TRP A 1 285 ? 3.686 -9.242 -8.483 1.00 87.25 285 TRP A O 1
ATOM 2270 N N . SER A 1 286 ? 3.342 -11.450 -8.424 1.00 82.25 286 SER A N 1
ATOM 2271 C CA . SER A 1 286 ? 4.706 -11.820 -8.802 1.00 82.25 286 SER A CA 1
ATOM 2272 C C . SER A 1 286 ? 5.155 -11.351 -10.187 1.00 82.25 286 SER A C 1
ATOM 2274 O O . SER A 1 286 ? 6.362 -11.348 -10.446 1.00 82.25 286 SER A O 1
ATOM 2276 N N . ASP A 1 287 ? 4.220 -11.026 -11.079 1.00 82.31 287 ASP A N 1
ATOM 2277 C CA . ASP A 1 287 ? 4.526 -10.589 -12.445 1.00 82.31 287 ASP A CA 1
ATOM 2278 C C . ASP A 1 287 ? 4.785 -9.095 -12.538 1.00 82.31 287 ASP A C 1
ATOM 2280 O O . ASP A 1 287 ? 5.295 -8.634 -13.559 1.00 82.31 287 ASP A O 1
ATOM 2284 N N . TYR A 1 288 ? 4.420 -8.361 -11.488 1.00 82.38 288 TYR A N 1
ATOM 2285 C CA . TYR A 1 288 ? 4.644 -6.938 -11.410 1.00 82.38 288 TYR A CA 1
ATOM 2286 C C . TYR A 1 288 ? 6.141 -6.632 -11.447 1.00 82.38 288 TYR A C 1
ATOM 2288 O O . TYR A 1 288 ? 6.944 -7.244 -10.736 1.00 82.38 288 TYR A O 1
ATOM 2296 N N . THR A 1 289 ? 6.498 -5.643 -12.254 1.00 73.62 289 THR A N 1
ATOM 2297 C CA . THR A 1 289 ? 7.829 -5.048 -12.312 1.00 73.62 289 THR A CA 1
ATOM 2298 C C . THR A 1 289 ? 7.645 -3.544 -12.254 1.00 73.62 289 THR A C 1
ATOM 2300 O O . THR A 1 289 ? 6.826 -3.021 -13.008 1.00 73.62 289 THR A O 1
ATOM 2303 N N . LEU A 1 290 ? 8.385 -2.869 -11.373 1.00 74.38 290 LEU A N 1
ATOM 2304 C CA . LEU A 1 290 ? 8.413 -1.406 -11.343 1.00 74.38 290 LEU A CA 1
ATOM 2305 C C . LEU A 1 290 ? 8.815 -0.886 -12.724 1.00 74.38 290 LEU A C 1
ATOM 2307 O O . LEU A 1 290 ? 9.630 -1.530 -13.399 1.00 74.38 290 LEU A O 1
ATOM 2311 N N . HIS A 1 291 ? 8.243 0.242 -13.150 1.00 67.31 291 HIS A N 1
ATOM 2312 C CA . HIS A 1 291 ? 8.704 0.877 -14.375 1.00 67.31 291 HIS A CA 1
ATOM 2313 C C . HIS A 1 291 ? 10.173 1.253 -14.189 1.00 67.31 291 HIS A C 1
ATOM 2315 O O . HIS A 1 291 ? 10.532 2.117 -13.394 1.00 67.31 291 HIS A O 1
ATOM 2321 N N . LEU A 1 292 ? 11.030 0.541 -14.912 1.00 62.53 292 LEU A N 1
ATOM 2322 C CA . LEU A 1 292 ? 12.428 0.900 -15.058 1.00 62.53 292 LEU A CA 1
ATOM 2323 C C . LEU A 1 292 ? 12.507 2.043 -16.078 1.00 62.53 292 LEU A C 1
ATOM 2325 O O . LEU A 1 292 ? 11.729 2.038 -17.041 1.00 62.53 292 LEU A O 1
ATOM 2329 N N . PRO A 1 293 ? 13.434 3.001 -15.908 1.00 60.25 293 PRO A N 1
ATOM 2330 C CA . PRO A 1 293 ? 13.653 4.035 -16.910 1.00 60.25 293 PRO A CA 1
ATOM 2331 C C . PRO A 1 293 ? 13.927 3.375 -18.262 1.00 60.25 293 PRO A C 1
ATOM 2333 O O . PRO A 1 293 ? 14.660 2.384 -18.352 1.00 60.25 293 PRO A O 1
ATOM 2336 N N . THR A 1 294 ? 13.314 3.898 -19.324 1.00 62.09 294 THR A N 1
ATOM 2337 C CA . THR A 1 294 ? 13.545 3.347 -20.660 1.00 62.09 294 THR A CA 1
ATOM 2338 C C . THR A 1 294 ? 15.007 3.545 -21.051 1.00 62.09 294 THR A C 1
ATOM 2340 O O . THR A 1 294 ? 15.685 4.447 -20.554 1.00 62.09 294 THR A O 1
ATOM 2343 N N . GLY A 1 295 ? 15.512 2.743 -21.991 1.00 62.66 295 GLY A N 1
ATOM 2344 C CA . GLY A 1 295 ? 16.872 2.932 -22.503 1.00 62.66 295 GLY A CA 1
ATOM 2345 C C . GLY A 1 295 ? 17.126 4.361 -23.006 1.00 62.66 295 GLY A C 1
ATOM 2346 O O . GLY A 1 295 ? 18.217 4.907 -22.836 1.00 62.66 295 GLY A O 1
ATOM 2347 N N . SER A 1 296 ? 16.099 5.013 -23.558 1.00 64.12 296 SER A N 1
ATOM 2348 C CA . SER A 1 296 ? 16.127 6.430 -23.933 1.00 64.12 296 SER A CA 1
ATOM 2349 C C . SER A 1 296 ? 16.244 7.381 -22.741 1.00 64.12 296 SER A C 1
ATOM 2351 O O . SER A 1 296 ? 16.989 8.355 -22.835 1.00 64.12 296 SER A O 1
ATOM 2353 N N . ASP A 1 297 ? 15.567 7.103 -21.626 1.00 66.31 297 ASP A N 1
ATOM 2354 C CA . ASP A 1 297 ? 15.640 7.930 -20.414 1.00 66.31 297 ASP A CA 1
ATOM 2355 C C . ASP A 1 297 ? 17.023 7.826 -19.773 1.00 66.31 297 ASP A C 1
ATOM 2357 O O . ASP A 1 297 ? 17.633 8.842 -19.433 1.00 66.31 297 ASP A O 1
ATOM 2361 N N . VAL A 1 298 ? 17.562 6.604 -19.701 1.00 66.31 298 VAL A N 1
ATOM 2362 C CA . VAL A 1 298 ? 18.930 6.345 -19.236 1.00 66.31 298 VAL A CA 1
ATOM 2363 C C . VAL A 1 298 ? 19.941 7.042 -20.143 1.00 66.31 298 VAL A C 1
ATOM 2365 O O . VAL A 1 298 ? 20.841 7.707 -19.639 1.00 66.31 298 VAL A O 1
ATOM 2368 N N . ALA A 1 299 ? 19.777 6.971 -21.468 1.00 67.75 299 ALA A N 1
ATOM 2369 C CA . ALA A 1 299 ? 20.646 7.669 -22.415 1.00 67.75 299 ALA A CA 1
ATOM 2370 C C . ALA A 1 299 ? 20.592 9.186 -22.241 1.00 67.75 299 ALA A C 1
ATOM 2372 O O . ALA A 1 299 ? 21.635 9.827 -22.159 1.00 67.75 299 ALA A O 1
ATOM 2373 N N . LYS A 1 300 ? 19.396 9.764 -22.119 1.00 70.88 300 LYS A N 1
ATOM 2374 C CA . LYS A 1 300 ? 19.221 11.205 -21.926 1.00 70.88 300 LYS A CA 1
ATOM 2375 C C . LYS A 1 300 ? 19.841 11.673 -20.609 1.00 70.88 300 LYS A C 1
ATOM 2377 O O . LYS A 1 300 ? 20.592 12.646 -20.613 1.00 70.88 300 LYS A O 1
ATOM 2382 N N . HIS A 1 301 ? 19.577 10.967 -19.509 1.00 68.12 301 HIS A N 1
ATOM 2383 C CA . HIS A 1 301 ? 20.183 11.248 -18.208 1.00 68.12 301 HIS A CA 1
ATOM 2384 C C . HIS A 1 301 ? 21.710 11.129 -18.274 1.00 68.12 301 HIS A C 1
ATOM 2386 O O . HIS A 1 301 ? 22.432 12.041 -17.881 1.00 68.12 301 HIS A O 1
ATOM 2392 N N . TRP A 1 302 ? 22.219 10.041 -18.849 1.00 67.44 302 TRP A N 1
ATOM 2393 C CA . TRP A 1 302 ? 23.653 9.822 -18.973 1.00 67.44 302 TRP A CA 1
ATOM 2394 C C . TRP A 1 302 ? 24.327 10.913 -19.810 1.00 67.44 302 TRP A C 1
ATOM 2396 O O . TRP A 1 302 ? 25.387 11.419 -19.451 1.00 67.44 302 TRP A O 1
ATOM 2406 N N . MET A 1 303 ? 23.682 11.341 -20.895 1.00 73.50 303 MET A N 1
ATOM 2407 C CA . MET A 1 303 ? 24.173 12.429 -21.734 1.00 73.50 303 MET A CA 1
ATOM 2408 C C . MET A 1 303 ? 24.171 13.789 -21.024 1.00 73.50 303 MET A C 1
ATOM 2410 O O . MET A 1 303 ? 25.046 14.608 -21.294 1.00 73.50 303 MET A O 1
ATOM 2414 N N . LEU A 1 304 ? 23.232 14.031 -20.108 1.00 77.19 304 LEU A N 1
ATOM 2415 C CA . LEU A 1 304 ? 23.154 15.269 -19.328 1.00 77.19 304 LEU A CA 1
ATOM 2416 C C . LEU A 1 304 ? 24.239 15.367 -18.247 1.00 77.19 304 LEU A C 1
ATOM 2418 O O . LEU A 1 304 ? 24.774 16.452 -18.031 1.00 77.19 304 LEU A O 1
ATOM 2422 N N . TYR A 1 305 ? 24.568 14.255 -17.582 1.00 68.75 305 TYR A N 1
ATOM 2423 C CA . TYR A 1 305 ? 25.420 14.270 -16.385 1.00 68.75 305 TYR A CA 1
ATOM 2424 C C . TYR A 1 305 ? 26.831 13.698 -16.587 1.00 68.75 305 TYR A C 1
ATOM 2426 O O . TYR A 1 305 ? 27.715 13.995 -15.782 1.00 68.75 305 TYR A O 1
ATOM 2434 N N . PHE A 1 306 ? 27.080 12.915 -17.644 1.00 71.38 306 PHE A N 1
ATOM 2435 C CA . PHE A 1 306 ? 28.374 12.259 -17.872 1.00 71.38 306 PHE A CA 1
ATOM 2436 C C . PHE A 1 306 ? 29.116 12.775 -19.120 1.00 71.38 306 PHE A C 1
ATOM 2438 O O . PHE A 1 306 ? 28.503 13.268 -20.071 1.00 71.38 306 PHE A O 1
ATOM 2445 N N . PRO A 1 307 ? 30.461 12.652 -19.162 1.00 72.50 307 PRO A N 1
ATOM 2446 C CA . PRO A 1 307 ? 31.269 13.090 -20.298 1.00 72.50 307 PRO A CA 1
ATOM 2447 C C . PRO A 1 307 ? 30.972 12.313 -21.586 1.00 72.50 307 PRO A C 1
ATOM 2449 O O . PRO A 1 307 ? 30.786 11.093 -21.568 1.00 72.50 307 PRO A O 1
ATOM 2452 N N . ARG A 1 308 ? 31.072 13.003 -22.729 1.00 70.25 308 ARG A N 1
ATOM 2453 C CA . ARG A 1 308 ? 30.765 12.478 -24.078 1.00 70.25 308 ARG A CA 1
ATOM 2454 C C . ARG A 1 308 ? 31.483 11.180 -24.454 1.00 70.25 308 ARG A C 1
ATOM 2456 O O . ARG A 1 308 ? 30.955 10.400 -25.238 1.00 70.25 308 ARG A O 1
ATOM 2463 N N . ILE A 1 309 ? 32.658 10.923 -23.880 1.00 67.00 309 ILE A N 1
ATOM 2464 C CA . ILE A 1 309 ? 33.452 9.718 -24.164 1.00 67.00 309 ILE A CA 1
ATOM 2465 C C . ILE A 1 309 ? 32.741 8.421 -23.736 1.00 67.00 309 ILE A C 1
ATOM 2467 O O . ILE A 1 309 ? 33.045 7.351 -24.246 1.00 67.00 309 ILE A O 1
ATOM 2471 N N . THR A 1 310 ? 31.767 8.520 -22.826 1.00 68.56 310 THR A N 1
ATOM 2472 C CA . THR A 1 310 ? 31.017 7.377 -22.283 1.00 68.56 310 THR A CA 1
ATOM 2473 C C . THR A 1 310 ? 29.718 7.077 -23.039 1.00 68.56 310 THR A C 1
ATOM 2475 O O . THR A 1 310 ? 29.076 6.065 -22.773 1.00 68.56 310 THR A O 1
ATOM 2478 N N . TYR A 1 311 ? 29.322 7.910 -24.006 1.00 72.19 311 TYR A N 1
ATOM 2479 C CA . TYR A 1 311 ? 28.049 7.754 -24.724 1.00 72.19 311 TYR A CA 1
ATOM 2480 C C . TYR A 1 311 ? 27.948 6.470 -25.566 1.00 72.19 311 TYR A C 1
ATOM 2482 O O . TYR A 1 311 ? 26.878 5.857 -25.561 1.00 72.19 311 TYR A O 1
ATOM 2490 N N . PRO A 1 312 ? 29.016 5.994 -26.245 1.00 72.12 312 PRO A N 1
ATOM 2491 C CA . PRO A 1 312 ? 28.950 4.744 -27.005 1.00 72.12 312 PRO A CA 1
ATOM 2492 C C . PRO A 1 312 ? 28.561 3.528 -26.149 1.00 72.12 312 PRO A C 1
ATOM 2494 O O . PRO A 1 312 ? 27.867 2.638 -26.636 1.00 72.12 312 PRO A O 1
ATOM 2497 N N . LEU A 1 313 ? 28.939 3.515 -24.864 1.00 64.38 313 LEU A N 1
ATOM 2498 C CA . LEU A 1 313 ? 28.598 2.436 -23.929 1.00 64.38 313 LEU A CA 1
ATOM 2499 C C . LEU A 1 313 ? 27.086 2.350 -23.683 1.00 64.38 313 LEU A C 1
ATOM 2501 O O . LEU A 1 313 ? 26.532 1.255 -23.624 1.00 64.38 313 LEU A O 1
ATOM 2505 N N . VAL A 1 314 ? 26.402 3.492 -23.598 1.00 66.50 314 VAL A N 1
ATOM 2506 C CA . VAL A 1 314 ? 24.951 3.533 -23.364 1.00 66.50 314 VAL A CA 1
ATOM 2507 C C . VAL A 1 314 ? 24.173 3.093 -24.603 1.00 66.50 314 VAL A C 1
ATOM 2509 O O . VAL A 1 314 ? 23.175 2.382 -24.498 1.00 66.50 314 VAL A O 1
ATOM 2512 N N . HIS A 1 315 ? 24.657 3.451 -25.795 1.00 66.25 315 HIS A N 1
ATOM 2513 C CA . HIS A 1 315 ? 24.062 2.986 -27.047 1.00 66.25 315 HIS A CA 1
ATOM 2514 C C . HIS A 1 315 ? 24.210 1.469 -27.237 1.00 66.25 315 HIS A C 1
ATOM 2516 O O . HIS A 1 315 ? 23.249 0.820 -27.651 1.00 66.25 315 HIS A O 1
ATOM 2522 N N . LEU A 1 316 ? 25.364 0.897 -26.876 1.00 63.25 316 LEU A N 1
ATOM 2523 C CA . LEU A 1 316 ? 25.586 -0.554 -26.891 1.00 63.25 316 LEU A CA 1
ATOM 2524 C C . LEU A 1 316 ? 24.685 -1.282 -25.883 1.00 63.25 316 LEU A C 1
ATOM 2526 O O . LEU A 1 316 ? 24.032 -2.261 -26.243 1.00 63.25 316 LEU A O 1
ATOM 2530 N N . ALA A 1 317 ? 24.578 -0.768 -24.655 1.00 62.88 317 ALA A N 1
ATOM 2531 C CA . ALA A 1 317 ? 23.707 -1.342 -23.629 1.00 62.88 317 ALA A CA 1
ATOM 2532 C C . ALA A 1 317 ? 22.227 -1.348 -24.059 1.00 62.88 317 ALA A C 1
ATOM 2534 O O . ALA A 1 317 ? 21.537 -2.356 -23.900 1.00 62.88 317 ALA A O 1
ATOM 2535 N N . ASN A 1 318 ? 21.748 -0.259 -24.671 1.00 63.56 318 ASN A N 1
ATOM 2536 C CA . ASN A 1 318 ? 20.375 -0.163 -25.174 1.00 63.56 318 ASN A CA 1
ATOM 2537 C C . ASN A 1 318 ? 20.090 -1.119 -26.337 1.00 63.56 318 ASN A C 1
ATOM 2539 O O . ASN A 1 318 ? 19.008 -1.705 -26.395 1.00 63.56 318 ASN A O 1
ATOM 2543 N N . TRP A 1 319 ? 21.049 -1.295 -27.249 1.00 58.53 319 TRP A N 1
ATOM 2544 C CA . TRP A 1 319 ? 20.917 -2.213 -28.381 1.00 58.53 319 TRP A CA 1
ATOM 2545 C C . TRP A 1 319 ? 20.776 -3.669 -27.918 1.00 58.53 319 TRP A C 1
ATOM 2547 O O . TRP A 1 319 ? 19.908 -4.400 -28.394 1.00 58.53 319 TRP A O 1
ATOM 2557 N N . LEU A 1 320 ? 21.593 -4.081 -26.946 1.00 50.75 320 LEU A N 1
ATOM 2558 C CA . LEU A 1 320 ? 21.592 -5.444 -26.409 1.00 50.75 320 LEU A CA 1
ATOM 2559 C C . LEU A 1 320 ? 20.339 -5.742 -25.574 1.00 50.75 320 LEU A C 1
ATOM 2561 O O . LEU A 1 320 ? 19.775 -6.831 -25.673 1.00 50.75 320 LEU A O 1
ATOM 2565 N N . CYS A 1 321 ? 19.845 -4.760 -24.814 1.00 48.50 321 CYS A N 1
ATOM 2566 C CA . CYS A 1 321 ? 18.626 -4.903 -24.011 1.00 48.50 321 CYS A CA 1
ATOM 2567 C C . CYS A 1 321 ? 17.355 -5.084 -24.8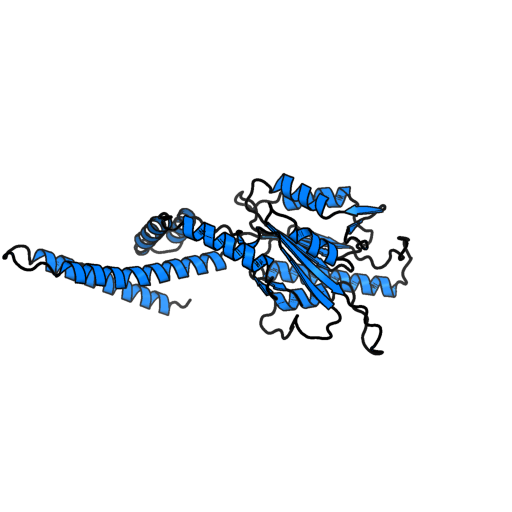76 1.00 48.50 321 CYS A C 1
ATOM 2569 O O . CYS A 1 321 ? 16.366 -5.663 -24.423 1.00 48.50 321 CYS A O 1
ATOM 2571 N N . GLY A 1 322 ? 17.388 -4.642 -26.142 1.00 51.16 322 GLY A N 1
ATOM 2572 C CA . GLY A 1 322 ? 16.305 -4.822 -27.118 1.00 51.16 322 GLY A CA 1
ATOM 2573 C C . GLY A 1 322 ? 16.177 -6.242 -27.692 1.00 51.16 322 GLY A C 1
ATOM 2574 O O . GLY A 1 322 ? 15.144 -6.581 -28.273 1.00 51.16 322 GLY A O 1
ATOM 2575 N N . LEU A 1 323 ? 17.183 -7.105 -27.515 1.00 48.72 323 LEU A N 1
ATOM 2576 C CA . LEU A 1 323 ? 17.174 -8.471 -28.040 1.00 48.72 323 LEU A CA 1
ATOM 2577 C C . LEU A 1 323 ? 16.429 -9.409 -27.075 1.00 48.72 323 LEU A C 1
ATOM 2579 O O . LEU A 1 323 ? 16.999 -10.034 -26.183 1.00 48.72 323 LEU A O 1
ATOM 2583 N N . ASN A 1 324 ? 15.112 -9.527 -27.250 1.00 49.50 324 ASN A N 1
ATOM 2584 C CA . ASN A 1 324 ? 14.224 -10.352 -26.420 1.00 49.50 324 ASN A CA 1
ATOM 2585 C C . ASN A 1 324 ? 14.332 -11.869 -26.731 1.00 49.50 324 ASN A C 1
ATOM 2587 O O . ASN A 1 324 ? 13.324 -12.548 -26.919 1.00 49.50 324 ASN A O 1
ATOM 2591 N N . LEU A 1 325 ? 15.556 -12.409 -26.783 1.00 47.59 325 LEU A N 1
ATOM 2592 C CA . LEU A 1 325 ? 15.882 -13.785 -27.204 1.00 47.59 325 LEU A CA 1
ATOM 2593 C C . LEU A 1 325 ? 15.282 -14.896 -26.313 1.00 47.59 325 LEU A C 1
ATOM 2595 O O . LEU A 1 325 ? 15.150 -16.030 -26.759 1.00 47.59 325 LEU A O 1
ATOM 2599 N N . PHE A 1 326 ? 14.864 -14.588 -25.080 1.00 47.88 326 PHE A N 1
ATOM 2600 C CA . PHE A 1 326 ? 14.422 -15.578 -24.079 1.00 47.88 326 PHE A CA 1
ATOM 2601 C C . PHE A 1 326 ? 12.948 -15.448 -23.653 1.00 47.88 326 PHE A C 1
ATOM 2603 O O . PHE A 1 326 ? 12.583 -15.779 -22.522 1.00 47.88 326 PHE A O 1
ATOM 2610 N N . TRP A 1 327 ? 12.071 -14.949 -24.526 1.00 49.50 327 TRP A N 1
ATOM 2611 C CA . TRP A 1 327 ? 10.676 -14.651 -24.170 1.00 49.50 327 TRP A CA 1
ATOM 2612 C C . TRP A 1 327 ? 9.874 -15.863 -23.648 1.00 49.50 327 TRP A C 1
ATOM 2614 O O . TRP A 1 327 ? 9.153 -15.738 -22.657 1.00 49.50 327 TRP A O 1
ATOM 2624 N N . ILE A 1 328 ? 10.054 -17.055 -24.229 1.00 54.97 328 ILE A N 1
ATOM 2625 C CA . ILE A 1 328 ? 9.371 -18.285 -23.777 1.00 54.97 328 ILE A CA 1
ATOM 2626 C C . ILE A 1 328 ? 9.840 -18.687 -22.369 1.00 54.97 328 ILE A C 1
ATOM 2628 O O . ILE A 1 328 ? 9.017 -18.983 -21.500 1.00 54.97 328 ILE A O 1
ATOM 2632 N N . CYS A 1 329 ? 11.147 -18.595 -22.099 1.00 61.03 329 CYS A N 1
ATOM 2633 C CA . CYS A 1 329 ? 11.708 -18.842 -20.770 1.00 61.03 329 CYS A CA 1
ATOM 2634 C C . CYS A 1 329 ? 11.145 -17.868 -19.726 1.00 61.03 329 CYS A C 1
ATOM 2636 O O . CYS A 1 329 ? 10.829 -18.282 -18.611 1.00 61.03 329 CYS A O 1
ATOM 2638 N N . LYS A 1 330 ? 10.944 -16.591 -20.091 1.00 62.94 330 LYS A N 1
ATOM 2639 C CA . LYS A 1 330 ? 10.331 -15.588 -19.203 1.00 62.94 330 LYS A CA 1
ATOM 2640 C C . LYS A 1 330 ? 8.898 -15.967 -18.815 1.00 62.94 330 LYS A C 1
ATOM 2642 O O . LYS A 1 330 ? 8.534 -15.818 -17.650 1.00 62.94 330 LYS A O 1
ATOM 2647 N N . THR A 1 331 ? 8.091 -16.480 -19.744 1.00 65.69 331 THR A N 1
ATOM 2648 C CA . THR A 1 331 ? 6.701 -16.880 -19.459 1.00 65.69 331 THR A CA 1
ATOM 2649 C C . THR A 1 331 ? 6.634 -18.099 -18.539 1.00 65.69 331 THR A C 1
ATOM 2651 O O . THR A 1 331 ? 5.934 -18.056 -17.527 1.00 65.69 331 THR A O 1
ATOM 2654 N N . CYS A 1 332 ? 7.417 -19.149 -18.813 1.00 70.81 332 CYS A N 1
ATOM 2655 C CA . CYS A 1 332 ? 7.502 -20.318 -17.930 1.00 70.81 332 CYS A CA 1
ATOM 2656 C C . CYS A 1 332 ? 8.010 -19.940 -16.530 1.00 70.81 332 CYS A C 1
ATOM 2658 O O . CYS A 1 332 ? 7.446 -20.376 -15.526 1.00 70.81 332 CYS A O 1
ATOM 2660 N N . PHE A 1 333 ? 9.022 -19.070 -16.450 1.00 71.50 333 PHE A N 1
ATOM 2661 C CA . PHE A 1 333 ? 9.549 -18.573 -15.181 1.00 71.50 333 PHE A CA 1
ATOM 2662 C C . PHE A 1 333 ? 8.505 -17.779 -14.385 1.00 71.50 333 PHE A C 1
ATOM 2664 O O . PHE A 1 333 ? 8.375 -17.974 -13.178 1.00 71.50 333 PHE A O 1
ATOM 2671 N N . ARG A 1 334 ? 7.699 -16.937 -15.047 1.00 75.06 334 ARG A N 1
ATOM 2672 C CA . ARG A 1 334 ? 6.576 -16.228 -14.407 1.00 75.06 334 ARG A CA 1
ATOM 2673 C C . ARG A 1 334 ? 5.543 -17.202 -13.844 1.00 75.06 334 ARG A C 1
ATOM 2675 O O . ARG A 1 334 ? 5.148 -17.056 -12.693 1.00 75.06 334 ARG A O 1
ATOM 2682 N N . CYS A 1 335 ? 5.161 -18.237 -14.595 1.00 74.25 335 CYS A N 1
ATOM 2683 C CA . CYS A 1 335 ? 4.246 -19.275 -14.106 1.00 74.25 335 CYS A CA 1
ATOM 2684 C C . CYS A 1 335 ? 4.796 -20.007 -12.872 1.00 74.25 335 CYS A C 1
ATOM 2686 O O . CYS A 1 335 ? 4.070 -20.175 -11.893 1.00 74.25 335 CYS A O 1
ATOM 2688 N N . LEU A 1 336 ? 6.081 -20.377 -12.876 1.00 74.75 336 LEU A N 1
ATOM 2689 C CA . LEU A 1 336 ? 6.741 -20.984 -11.715 1.00 74.75 336 LEU A CA 1
ATOM 2690 C C . LEU A 1 336 ? 6.787 -20.027 -10.517 1.00 74.75 336 LEU A C 1
ATOM 2692 O O . LEU A 1 336 ? 6.518 -20.442 -9.392 1.00 74.75 336 LEU A O 1
ATOM 2696 N N . LYS A 1 337 ? 7.063 -18.737 -10.747 1.00 77.00 337 LYS A N 1
ATOM 2697 C CA . LYS A 1 337 ? 7.063 -17.703 -9.701 1.00 77.00 337 LYS A CA 1
ATOM 2698 C C . LYS A 1 337 ? 5.669 -17.523 -9.087 1.00 77.00 337 LYS A C 1
ATOM 2700 O O . LYS A 1 337 ? 5.561 -17.459 -7.864 1.00 77.00 337 LYS A O 1
ATOM 2705 N N . ARG A 1 338 ? 4.607 -17.524 -9.905 1.00 79.81 338 ARG A N 1
ATOM 2706 C CA . ARG A 1 338 ? 3.204 -17.489 -9.447 1.00 79.81 338 ARG A CA 1
ATOM 2707 C C . ARG A 1 338 ? 2.854 -18.712 -8.603 1.00 79.81 338 ARG A C 1
ATOM 2709 O O . ARG A 1 338 ? 2.290 -18.569 -7.523 1.00 79.81 338 ARG A O 1
ATOM 2716 N N . LEU A 1 339 ? 3.204 -19.912 -9.075 1.00 76.00 339 LEU A N 1
ATOM 2717 C CA . LEU A 1 339 ? 2.969 -21.160 -8.340 1.00 76.00 339 LEU A CA 1
ATOM 2718 C C . LEU A 1 339 ? 3.709 -21.159 -7.001 1.00 76.00 339 LEU A C 1
ATOM 2720 O O . LEU A 1 339 ? 3.101 -21.438 -5.972 1.00 76.00 339 LEU A O 1
ATOM 2724 N N . LYS A 1 340 ? 4.985 -20.753 -6.999 1.00 78.81 340 LYS A N 1
ATOM 2725 C CA . LYS A 1 340 ? 5.787 -20.610 -5.780 1.00 78.81 340 LYS A CA 1
ATOM 2726 C C . LYS A 1 340 ? 5.132 -19.653 -4.785 1.00 78.81 340 LYS A C 1
ATOM 2728 O O . LYS A 1 340 ? 5.006 -20.017 -3.626 1.00 78.81 340 LYS A O 1
ATOM 2733 N N . MET A 1 341 ? 4.693 -18.471 -5.221 1.00 77.12 341 MET A N 1
ATOM 2734 C CA . MET A 1 341 ? 4.057 -17.486 -4.333 1.00 77.12 341 MET A CA 1
ATOM 2735 C C . MET A 1 341 ? 2.698 -17.949 -3.797 1.00 77.12 341 MET A C 1
ATOM 2737 O O . MET A 1 341 ? 2.367 -17.656 -2.651 1.00 77.12 341 MET A O 1
ATOM 2741 N N . ASN A 1 342 ? 1.928 -18.693 -4.595 1.00 74.75 342 ASN A N 1
ATOM 2742 C CA . ASN A 1 342 ? 0.639 -19.236 -4.166 1.00 74.75 342 ASN A CA 1
ATOM 2743 C C . ASN A 1 342 ? 0.791 -20.400 -3.176 1.00 74.75 342 ASN A C 1
ATOM 2745 O O . ASN A 1 342 ? -0.016 -20.520 -2.258 1.00 74.75 342 ASN A O 1
ATOM 2749 N N . TRP A 1 343 ? 1.790 -21.266 -3.364 1.00 71.94 343 TRP A N 1
ATOM 2750 C CA . TRP A 1 343 ? 2.014 -22.436 -2.505 1.00 71.94 343 TRP A CA 1
ATOM 2751 C C . TRP A 1 343 ? 2.841 -22.110 -1.262 1.00 71.94 343 TRP A C 1
ATOM 2753 O O . TRP A 1 343 ? 2.583 -22.646 -0.188 1.00 71.94 343 TRP A O 1
ATOM 2763 N N . PHE A 1 344 ? 3.807 -21.205 -1.394 1.00 76.19 344 PHE A N 1
ATOM 2764 C CA . PHE A 1 344 ? 4.747 -20.828 -0.346 1.00 76.19 344 PHE A CA 1
ATOM 2765 C C . PHE A 1 344 ? 4.818 -19.311 -0.247 1.00 76.19 344 PHE A C 1
ATOM 2767 O O . PHE A 1 344 ? 5.756 -18.674 -0.730 1.00 76.19 344 PHE A O 1
ATOM 2774 N N . LEU A 1 345 ? 3.804 -18.734 0.396 1.00 79.62 345 LEU A N 1
ATOM 2775 C CA . LEU A 1 345 ? 3.814 -17.316 0.722 1.00 79.62 345 LEU A CA 1
ATOM 2776 C C . LEU A 1 345 ? 4.970 -17.051 1.709 1.00 79.62 345 LEU A C 1
ATOM 2778 O O . LEU A 1 345 ? 4.932 -17.600 2.818 1.00 79.62 345 LEU A O 1
ATOM 2782 N N . PRO A 1 346 ? 5.999 -16.271 1.328 1.00 84.06 346 PRO A N 1
ATOM 2783 C CA . PRO A 1 346 ? 7.184 -16.096 2.155 1.00 84.06 346 PRO A CA 1
ATOM 2784 C C . PRO A 1 346 ? 6.843 -15.371 3.460 1.00 84.06 346 PRO A C 1
ATOM 2786 O O . PRO A 1 346 ? 5.897 -14.595 3.527 1.00 84.06 346 PRO A O 1
ATOM 2789 N N . THR A 1 347 ? 7.620 -15.591 4.513 1.00 85.81 347 THR A N 1
ATOM 2790 C CA . THR A 1 347 ? 7.440 -14.876 5.789 1.00 85.81 347 THR A CA 1
ATOM 2791 C C . THR A 1 347 ? 7.635 -13.368 5.620 1.00 85.81 347 THR A C 1
ATOM 2793 O O . THR A 1 347 ? 6.928 -12.571 6.224 1.00 85.81 347 THR A O 1
ATOM 2796 N N . VAL A 1 348 ? 8.558 -12.975 4.743 1.00 87.19 348 VAL A N 1
ATOM 2797 C CA . VAL A 1 348 ? 8.843 -11.579 4.416 1.00 87.19 348 VAL A CA 1
ATOM 2798 C C . VAL A 1 348 ? 8.836 -11.427 2.901 1.00 87.19 348 VAL A C 1
ATOM 2800 O O . VAL A 1 348 ? 9.526 -12.166 2.197 1.00 87.19 348 VAL A O 1
ATOM 2803 N N . LEU A 1 349 ? 8.047 -10.484 2.399 1.00 87.62 349 LEU A N 1
ATOM 2804 C CA . LEU A 1 349 ? 7.934 -10.169 0.983 1.00 87.62 349 LEU A CA 1
ATOM 2805 C C . LEU A 1 349 ? 8.440 -8.755 0.728 1.00 87.62 349 LEU A C 1
ATOM 2807 O O . LEU A 1 349 ? 7.851 -7.782 1.189 1.00 87.62 349 LEU A O 1
ATOM 2811 N N . ASP A 1 350 ? 9.513 -8.652 -0.045 1.00 85.94 350 ASP A N 1
ATOM 2812 C CA . ASP A 1 350 ? 10.015 -7.366 -0.509 1.00 85.94 350 ASP A CA 1
ATOM 2813 C C . ASP A 1 350 ? 9.086 -6.786 -1.582 1.00 85.94 350 ASP A C 1
ATOM 2815 O O . ASP A 1 350 ? 8.718 -7.467 -2.547 1.00 85.94 350 ASP A O 1
ATOM 2819 N N . THR A 1 351 ? 8.685 -5.530 -1.403 1.00 84.12 351 THR A N 1
ATOM 2820 C CA . THR A 1 351 ? 7.867 -4.816 -2.385 1.00 84.12 351 THR A CA 1
ATOM 2821 C C . THR A 1 351 ? 8.712 -4.231 -3.517 1.00 84.12 351 THR A C 1
ATOM 2823 O O . THR A 1 351 ? 8.158 -3.857 -4.547 1.00 84.12 351 THR A O 1
ATOM 2826 N N . GLY A 1 352 ? 10.033 -4.130 -3.368 1.00 76.69 352 GLY A N 1
ATOM 2827 C CA . GLY A 1 352 ? 10.911 -3.417 -4.298 1.00 76.69 352 GLY A CA 1
ATOM 2828 C C . GLY A 1 352 ? 10.852 -1.890 -4.167 1.00 76.69 352 GLY A C 1
ATOM 2829 O O . GLY A 1 352 ? 11.563 -1.208 -4.889 1.00 76.69 352 GLY A O 1
ATOM 2830 N N . GLN A 1 353 ?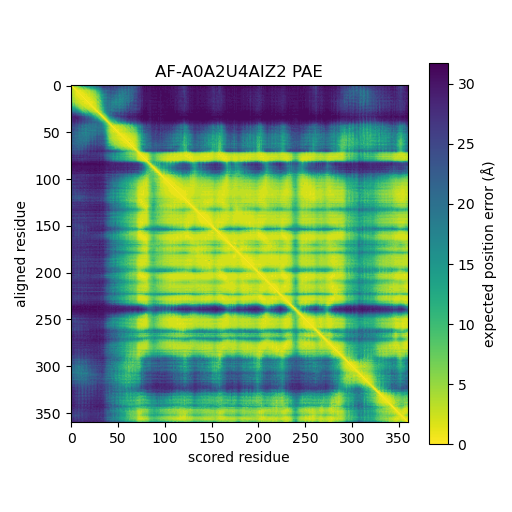 10.037 -1.350 -3.249 1.00 77.62 353 GLN A N 1
ATOM 2831 C CA . GLN A 1 353 ? 9.965 0.085 -2.914 1.00 77.62 353 GLN A CA 1
ATOM 2832 C C . GLN A 1 353 ? 10.776 0.413 -1.640 1.00 77.62 353 GLN A C 1
ATOM 2834 O O . GLN A 1 353 ? 10.549 1.418 -0.975 1.00 77.62 353 GLN A O 1
ATOM 2839 N N . GLY A 1 354 ? 11.675 -0.486 -1.226 1.00 78.12 354 GLY A N 1
ATOM 2840 C CA . GLY A 1 354 ? 12.478 -0.332 -0.010 1.00 78.12 354 GLY A CA 1
ATOM 2841 C C . GLY A 1 354 ? 11.778 -0.724 1.296 1.00 78.12 354 GLY A C 1
ATOM 2842 O O . GLY A 1 354 ? 12.419 -0.667 2.339 1.00 78.12 354 GLY A O 1
ATOM 2843 N N . PHE A 1 355 ? 10.512 -1.160 1.261 1.00 87.69 355 PHE A N 1
ATOM 2844 C CA . PHE A 1 355 ? 9.794 -1.706 2.422 1.00 87.69 355 PHE A CA 1
ATOM 2845 C C . PHE A 1 355 ? 9.222 -3.102 2.152 1.00 87.69 355 PHE A C 1
ATOM 2847 O O . PHE A 1 355 ? 9.053 -3.526 1.002 1.00 87.69 355 PHE A O 1
ATOM 2854 N N . LYS A 1 356 ? 8.914 -3.831 3.225 1.00 91.25 356 LYS A N 1
ATOM 2855 C CA . LYS A 1 356 ? 8.569 -5.253 3.210 1.00 91.25 356 LYS A CA 1
ATOM 2856 C C . LYS A 1 356 ? 7.198 -5.511 3.838 1.00 91.25 356 LYS A C 1
ATOM 2858 O O . LYS A 1 356 ? 6.824 -4.916 4.849 1.00 91.25 356 LYS A O 1
ATOM 2863 N N . LEU A 1 357 ? 6.466 -6.451 3.247 1.00 92.19 357 LEU A N 1
ATOM 2864 C CA . LEU A 1 357 ? 5.269 -7.050 3.835 1.00 92.19 357 LEU A CA 1
ATOM 2865 C C . LEU A 1 357 ? 5.686 -8.256 4.673 1.00 92.19 357 LEU A C 1
ATOM 2867 O O . LEU A 1 357 ? 6.592 -9.000 4.292 1.00 92.19 357 LEU A O 1
ATOM 2871 N N . VAL A 1 358 ? 5.046 -8.444 5.819 1.00 92.69 358 VAL A N 1
ATOM 2872 C CA . VAL A 1 358 ? 5.503 -9.381 6.849 1.00 92.69 358 VAL A CA 1
ATOM 2873 C C . VAL A 1 358 ? 4.369 -10.264 7.338 1.00 92.69 358 VAL A C 1
ATOM 2875 O O . VAL A 1 358 ? 3.220 -9.837 7.471 1.00 92.69 358 VAL A O 1
ATOM 2878 N N . LYS A 1 359 ? 4.712 -11.525 7.578 1.00 90.00 359 LYS A N 1
ATOM 2879 C CA . LYS A 1 359 ? 3.850 -12.566 8.122 1.00 90.00 359 LYS A CA 1
ATOM 2880 C C . LYS A 1 359 ? 4.536 -13.185 9.338 1.00 90.00 359 LYS A C 1
ATOM 2882 O O . LYS A 1 359 ? 5.722 -13.499 9.263 1.00 90.00 359 LYS A O 1
ATOM 2887 N N . SER A 1 360 ? 3.774 -13.373 10.409 1.00 85.38 360 SER A N 1
ATOM 2888 C CA . SER A 1 360 ? 4.181 -14.089 11.622 1.00 85.38 360 SER A CA 1
ATOM 2889 C C . SER A 1 360 ? 4.143 -15.607 11.477 1.00 85.38 360 SER A C 1
ATOM 2891 O O . SER A 1 360 ? 3.252 -16.128 10.759 1.00 85.38 360 SER A O 1
#

pLDDT: mean 75.64, std 17.47, range [32.16, 97.56]

Radius of gyration: 27.48 Å; Cα contacts (8 Å, |Δi|>4): 458; chains: 1; bounding box: 77×38×82 Å

Nearest PDB structures (foldseek):
  1k88-assembly1_B  TM=5.832E-01  e=2.617E-04  Homo sapiens
  4qtx-assembly1_A  TM=5.449E-01  e=1.422E-04  Homo sapiens
  4jr2-assembly1_B  TM=5.270E-01  e=4.010E-04  Homo sapiens
  2nn3-assembly1_C  TM=5.239E-01  e=6.626E-03  Spodoptera frugiperda
  5jft-assembly1_B  TM=4.828E-01  e=2.350E-03  Danio rerio